Protein AF-A0AAD6U8D4-F1 (afdb_monomer)

Secondary structure (DSSP, 8-state):
--------------PPTT-----TTS---TTTSPP-----GGGGS-------------PPPPPPPPPBP-S-GGGTSPSPSEEPPPS--------PPPP-SS--EEPTT--SSPPPPPTT-EEEEEEEEEB--SSTTPPPEEEESS-SSPPPPPPTTTTPPEEEEHHHHHHHHHHHHHHHHHHT-EEEEEPPP---GGGTTTS--S-PPPPGGGSEEEEEEEEGGGHHHHHHHHHH--B--SSS--B-TTTT--PEEE-TTS-EEEE-

Foldseek 3Di:
DDDDDPDPDDDDDDDDPPDDPPPPPPDDDPVPDDPDPPPPCVVVPPPPDDDPDDDDPDDDPPDPDADFDPDWCVVLEDDDQWFAFDPDDPQPPDCQDFADPDDWAFDPPADPPGPDDDPQWKKKWKAFAADDALDPPAQGATEHADDPDDFAAADLVPSHHQYDYSQRVHVVVVVLVVVSNNARKIKHWAIQDPDPCVVPVPPDPDSDRDPRSRTTIMIIMHGPVCVRSVVSVLQPQFDDPDPNDTHRSCPSGWIFMATPVRHTGITD

Radius of gyration: 27.56 Å; Cα contacts (8 Å, |Δi|>4): 369; chains: 1; bounding box: 60×91×46 Å

Mean predicted aligned error: 11.5 Å

pLDDT: mean 84.4, std 14.91, range [42.78, 98.5]

Organism: NCBI:txid1033014

Solvent-accessible surface area (backbone atoms only — not comparable to full-atom values): 16811 Å² total; per-residue (Å²): 135,84,86,83,84,87,68,93,71,77,87,76,82,80,77,65,94,84,68,81,80,78,64,84,83,77,71,77,56,77,89,73,53,76,77,82,75,78,76,77,62,73,80,76,59,76,82,76,72,88,69,89,68,78,82,70,78,86,70,76,77,80,77,79,81,79,71,70,48,85,70,80,66,72,80,68,53,75,82,72,54,65,41,77,42,63,94,79,68,90,56,78,72,70,88,62,64,64,55,72,92,59,82,67,42,58,27,78,93,47,55,84,81,69,74,84,69,62,88,89,39,44,25,27,42,42,45,60,46,27,41,64,59,52,48,87,81,39,38,29,14,38,37,34,73,79,66,94,59,82,68,56,46,19,47,78,86,75,72,39,43,34,50,36,36,68,68,49,50,40,54,49,49,54,48,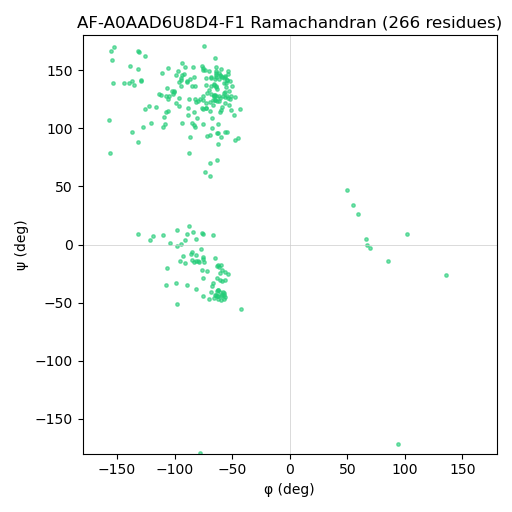50,56,58,45,22,80,63,64,47,28,18,41,36,59,45,70,47,68,91,66,70,65,83,76,67,73,82,79,58,98,55,97,65,66,57,64,70,60,71,23,25,30,36,39,44,32,35,52,45,94,42,51,42,30,53,50,28,55,57,40,70,43,61,43,66,94,74,86,81,52,75,38,38,50,45,36,68,48,25,34,40,35,24,42,78,83,70,44,59,43,31,34,66

Structure (mmCIF, N/CA/C/O backbone):
data_AF-A0AAD6U8D4-F1
#
_entry.id   AF-A0AAD6U8D4-F1
#
loop_
_atom_site.group_PDB
_atom_site.id
_atom_site.type_symbol
_atom_site.label_atom_id
_atom_site.label_alt_id
_atom_site.label_comp_id
_atom_site.label_asym_id
_atom_site.label_entity_id
_atom_site.label_seq_id
_atom_site.pdbx_PDB_ins_code
_atom_site.Cartn_x
_atom_site.Cartn_y
_atom_site.Cartn_z
_atom_site.occupancy
_atom_site.B_iso_or_equiv
_atom_site.auth_seq_id
_atom_site.auth_comp_id
_atom_site.auth_asym_id
_atom_site.auth_atom_id
_atom_site.pdbx_PDB_model_num
ATOM 1 N N . SER A 1 1 ? -23.642 64.609 -4.294 1.00 44.00 1 SER A N 1
ATOM 2 C CA . SER A 1 1 ? -22.244 65.081 -4.301 1.00 44.00 1 SER A CA 1
ATOM 3 C C . SER A 1 1 ? -21.494 64.402 -3.171 1.00 44.00 1 SER A C 1
ATOM 5 O O . SER A 1 1 ? -21.976 64.503 -2.050 1.00 44.00 1 SER A O 1
ATOM 7 N N . PRO A 1 2 ? -20.407 63.658 -3.431 1.00 42.78 2 PRO A N 1
ATOM 8 C CA . PRO A 1 2 ? -19.637 63.017 -2.369 1.00 42.78 2 PRO A CA 1
ATOM 9 C C . PRO A 1 2 ? -18.773 64.054 -1.621 1.00 42.78 2 PRO A C 1
ATOM 11 O O . PRO A 1 2 ? -18.386 65.061 -2.226 1.00 42.78 2 PRO A O 1
ATOM 14 N N . PRO A 1 3 ? -18.484 63.850 -0.322 1.00 50.38 3 PRO A N 1
ATOM 15 C CA . PRO A 1 3 ? -17.652 64.762 0.455 1.00 50.38 3 PRO A CA 1
ATOM 16 C C . PRO A 1 3 ? -16.189 64.681 -0.002 1.00 50.38 3 PRO A C 1
ATOM 18 O O . PRO A 1 3 ? -15.634 63.597 -0.168 1.00 50.38 3 PRO A O 1
ATOM 21 N N . ARG A 1 4 ? -15.565 65.844 -0.216 1.00 48.59 4 ARG A N 1
ATOM 22 C CA . ARG A 1 4 ? -14.131 65.968 -0.503 1.00 48.59 4 ARG A CA 1
ATOM 23 C C . ARG A 1 4 ? -13.357 65.892 0.813 1.00 48.59 4 ARG A C 1
ATOM 25 O O . ARG A 1 4 ? -13.413 66.832 1.599 1.00 48.59 4 ARG A O 1
ATOM 32 N N . SER A 1 5 ? -12.637 64.799 1.046 1.00 47.09 5 SER A N 1
ATOM 33 C CA . SER A 1 5 ? -11.636 64.712 2.111 1.00 47.09 5 SER A CA 1
ATOM 34 C C . SER A 1 5 ? -10.326 65.340 1.625 1.00 47.09 5 SER A C 1
ATOM 36 O O . SER A 1 5 ? -9.591 64.725 0.855 1.00 47.09 5 SER A O 1
ATOM 38 N N . ASN A 1 6 ? -10.059 66.579 2.045 1.00 48.34 6 ASN A N 1
ATOM 39 C CA . ASN A 1 6 ? -8.748 67.214 1.914 1.00 48.34 6 ASN A CA 1
ATOM 40 C C . ASN A 1 6 ? -7.911 66.833 3.138 1.00 48.34 6 ASN A C 1
ATOM 42 O O . ASN A 1 6 ? -7.970 67.499 4.169 1.00 48.34 6 ASN A O 1
ATOM 46 N N . THR A 1 7 ? -7.136 65.763 3.017 1.00 58.59 7 THR A N 1
ATOM 47 C CA . THR A 1 7 ? -6.058 65.474 3.961 1.00 58.59 7 THR A CA 1
ATOM 48 C C . THR A 1 7 ? -4.858 65.019 3.146 1.00 58.59 7 THR A C 1
ATOM 50 O O . THR A 1 7 ? -4.781 63.865 2.731 1.00 58.59 7 THR A O 1
ATOM 53 N N . GLU A 1 8 ? -3.945 65.951 2.865 1.00 56.22 8 GLU A N 1
ATOM 54 C CA . GLU A 1 8 ? -2.599 65.629 2.388 1.00 56.22 8 GLU A CA 1
ATOM 55 C C . GLU A 1 8 ? -1.896 64.826 3.488 1.00 56.22 8 GLU A C 1
ATOM 57 O O . GLU A 1 8 ? -1.384 65.379 4.460 1.00 56.22 8 GLU A O 1
ATOM 62 N N . ARG A 1 9 ? -1.929 63.496 3.377 1.00 56.28 9 ARG A N 1
ATOM 63 C CA . ARG A 1 9 ? -1.044 62.620 4.143 1.00 56.28 9 ARG A CA 1
ATOM 64 C C . ARG A 1 9 ? 0.240 62.454 3.344 1.00 56.28 9 ARG A C 1
ATOM 66 O O . ARG A 1 9 ? 0.192 62.065 2.178 1.00 56.28 9 ARG A O 1
ATOM 73 N N . ALA A 1 10 ? 1.368 62.765 3.976 1.00 67.00 10 ALA A N 1
ATOM 74 C CA . ALA A 1 10 ? 2.683 62.461 3.433 1.00 67.00 10 ALA A CA 1
ATOM 75 C C . ALA A 1 10 ? 2.779 60.957 3.093 1.00 67.00 10 ALA A C 1
ATOM 77 O O . ALA A 1 10 ? 2.152 60.142 3.779 1.00 67.00 10 ALA A O 1
ATOM 78 N N . PRO A 1 11 ? 3.519 60.578 2.038 1.00 59.75 11 PRO A N 1
ATOM 79 C CA . PRO A 1 11 ? 3.692 59.180 1.667 1.00 59.75 11 PRO A CA 1
ATOM 80 C C . PRO A 1 11 ? 4.357 58.420 2.820 1.00 59.75 11 PRO A C 1
ATOM 82 O O . PRO A 1 11 ? 5.502 58.690 3.174 1.00 59.75 11 PRO A O 1
ATOM 85 N N . LEU A 1 12 ? 3.615 57.490 3.423 1.00 64.50 12 LEU A N 1
ATOM 86 C CA . LEU A 1 12 ? 4.151 56.547 4.398 1.00 64.50 12 LEU A CA 1
ATOM 87 C C . LEU A 1 12 ? 5.008 55.530 3.639 1.00 64.50 12 LEU A C 1
ATOM 89 O O . LEU A 1 12 ? 4.496 54.810 2.779 1.00 64.50 12 LEU A O 1
ATOM 93 N N . ASN A 1 13 ? 6.306 55.486 3.940 1.00 62.44 13 ASN A N 1
ATOM 94 C CA . ASN A 1 13 ? 7.172 54.404 3.488 1.00 62.44 13 ASN A CA 1
ATOM 95 C C . ASN A 1 13 ? 6.730 53.122 4.202 1.00 62.44 13 ASN A C 1
ATOM 97 O O . ASN A 1 13 ? 6.893 52.991 5.411 1.00 62.44 13 ASN A O 1
ATOM 101 N N . LEU A 1 1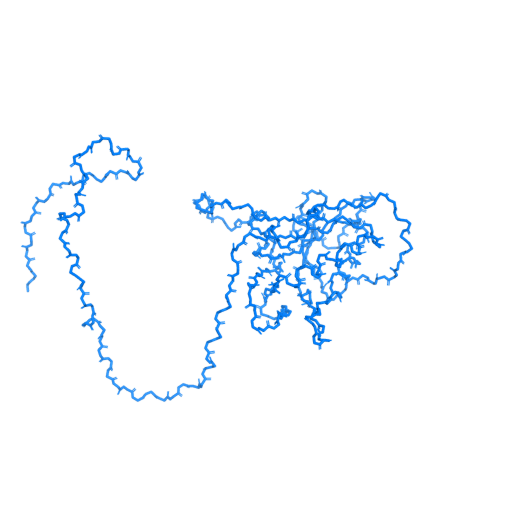4 ? 6.120 52.205 3.455 1.00 62.59 14 LEU A N 1
ATOM 102 C CA . LEU A 1 14 ? 5.796 50.867 3.938 1.00 62.59 14 LEU A CA 1
ATOM 103 C C . LEU A 1 14 ? 7.103 50.089 4.116 1.00 62.59 14 LEU A C 1
ATOM 105 O O . LEU A 1 14 ? 7.795 49.832 3.133 1.00 62.59 14 LEU A O 1
ATOM 109 N N . LEU A 1 15 ? 7.428 49.741 5.361 1.00 71.44 15 LEU A N 1
ATOM 110 C CA . LEU A 1 15 ? 8.545 48.853 5.690 1.00 71.44 15 LEU A CA 1
ATOM 111 C C . LEU A 1 15 ? 8.287 47.452 5.110 1.00 71.44 15 LEU A C 1
ATOM 113 O O . LEU A 1 15 ? 7.138 46.999 5.031 1.00 71.44 15 LEU A O 1
ATOM 117 N N . GLU A 1 16 ? 9.347 46.769 4.680 1.00 73.31 16 GLU A N 1
ATOM 118 C CA . GLU A 1 16 ? 9.244 45.406 4.158 1.00 73.31 16 GLU A CA 1
ATOM 119 C C . GLU A 1 16 ? 8.975 44.406 5.292 1.00 73.31 16 GLU A C 1
ATOM 121 O O . GLU A 1 16 ? 9.483 44.518 6.409 1.00 73.31 16 GLU A O 1
ATOM 126 N N . TRP A 1 17 ? 8.161 43.388 4.999 1.00 69.38 17 TRP A N 1
ATOM 127 C CA . TRP A 1 17 ? 7.899 42.300 5.938 1.00 69.38 17 TRP A CA 1
ATOM 128 C C . TRP A 1 17 ? 9.227 41.608 6.295 1.00 69.38 17 TRP A C 1
ATOM 130 O O . TRP A 1 17 ? 9.855 41.025 5.413 1.00 69.38 17 TRP A O 1
ATOM 140 N N . ASN A 1 18 ? 9.597 41.637 7.585 1.00 67.69 18 ASN A N 1
ATOM 141 C CA . ASN A 1 18 ? 10.796 41.063 8.237 1.00 67.69 18 ASN A CA 1
ATOM 142 C C . ASN A 1 18 ? 11.951 42.025 8.578 1.00 67.69 18 ASN A C 1
ATOM 144 O O . ASN A 1 18 ? 13.004 41.550 9.007 1.00 67.69 18 ASN A O 1
ATOM 148 N N . GLU A 1 19 ? 11.788 43.341 8.452 1.00 75.06 19 GLU A N 1
ATOM 149 C CA . GLU A 1 19 ? 12.771 44.274 9.021 1.00 75.06 19 GLU A CA 1
ATOM 150 C C . GLU A 1 19 ? 12.721 44.237 10.564 1.00 75.06 19 GLU A C 1
ATOM 152 O O . GLU A 1 19 ? 11.639 44.153 11.156 1.00 75.06 19 GLU A O 1
ATOM 157 N N . SER A 1 20 ? 13.882 44.218 11.236 1.00 65.88 20 SER A N 1
ATOM 158 C CA . SER A 1 20 ? 13.922 44.151 12.700 1.00 65.88 20 SER A CA 1
ATOM 159 C C . SER A 1 20 ? 13.416 45.464 13.292 1.00 65.88 20 SER A C 1
ATOM 161 O O . SER A 1 20 ? 13.945 46.539 13.020 1.00 65.88 20 SER A O 1
ATOM 163 N N . LEU A 1 21 ? 12.373 45.373 14.118 1.00 64.81 21 LEU A N 1
ATOM 164 C CA . LEU A 1 21 ? 11.808 46.496 14.869 1.00 64.81 21 LEU A CA 1
ATOM 165 C C . LEU A 1 21 ? 12.736 46.870 16.037 1.00 64.81 21 LEU A C 1
ATOM 167 O O . LEU A 1 21 ? 12.374 46.735 17.204 1.00 64.81 21 LEU A O 1
ATOM 171 N N . ASP A 1 22 ? 13.959 47.298 15.735 1.00 68.44 22 ASP A N 1
ATOM 172 C CA . ASP A 1 22 ? 14.911 47.756 16.752 1.00 68.44 22 ASP A CA 1
ATOM 173 C C . ASP A 1 22 ? 14.649 49.219 17.166 1.00 68.44 22 ASP A C 1
ATOM 175 O O . ASP A 1 22 ? 15.109 49.669 18.218 1.00 68.44 22 ASP A O 1
ATOM 179 N N . SER A 1 23 ? 13.840 49.958 16.399 1.00 61.09 23 SER A N 1
ATOM 180 C CA . SER A 1 23 ? 13.328 51.281 16.762 1.00 61.09 23 SER A CA 1
ATOM 181 C C . SER A 1 23 ? 11.959 51.164 17.435 1.00 61.09 23 SER A C 1
ATOM 183 O O . SER A 1 23 ? 10.930 50.947 16.801 1.00 61.09 23 SER A O 1
ATOM 185 N N . ARG A 1 24 ? 11.952 51.345 18.757 1.00 54.56 24 ARG A N 1
ATOM 186 C CA . ARG A 1 24 ? 10.797 51.234 19.667 1.00 54.56 24 ARG A CA 1
ATOM 187 C C . ARG A 1 24 ? 9.703 52.303 19.469 1.00 54.56 24 ARG A C 1
ATOM 189 O O . ARG A 1 24 ? 8.819 52.405 20.310 1.00 54.56 24 ARG A O 1
ATOM 196 N N . GLU A 1 25 ? 9.789 53.114 18.417 1.00 62.47 25 GLU A N 1
ATOM 197 C CA . GLU A 1 25 ? 8.946 54.303 18.219 1.00 62.47 25 GLU A CA 1
ATOM 198 C C . GLU A 1 25 ? 7.707 54.049 17.343 1.00 62.47 25 GLU A C 1
ATOM 200 O O . GLU A 1 25 ? 6.766 54.830 17.418 1.00 62.47 25 GLU A O 1
ATOM 205 N N . ASP A 1 26 ? 7.641 52.927 16.612 1.00 62.81 26 ASP A N 1
ATOM 206 C CA . ASP A 1 26 ? 6.516 52.617 15.702 1.00 62.81 26 ASP A CA 1
ATOM 207 C C . ASP A 1 26 ? 5.609 51.465 16.183 1.00 62.81 26 ASP A C 1
ATOM 209 O O . ASP A 1 26 ? 4.722 51.000 15.461 1.00 62.81 26 ASP A O 1
ATOM 213 N N . ALA A 1 27 ? 5.808 50.978 17.410 1.00 68.69 27 ALA A N 1
ATOM 214 C CA . ALA A 1 27 ? 4.912 49.997 18.013 1.00 68.69 27 ALA A CA 1
ATOM 215 C C . ALA A 1 27 ? 3.702 50.719 18.624 1.00 68.69 27 ALA A C 1
ATOM 217 O O . ALA A 1 27 ? 3.804 51.302 19.700 1.00 68.69 27 ALA A O 1
ATOM 218 N N . PHE A 1 28 ? 2.560 50.678 17.934 1.00 72.12 28 PHE A N 1
ATOM 219 C CA . PHE A 1 28 ? 1.292 51.152 18.489 1.00 72.12 28 PHE A CA 1
ATOM 220 C C . PHE A 1 28 ? 0.926 50.324 19.722 1.00 72.12 28 PHE A C 1
ATOM 222 O O . PHE A 1 28 ? 0.903 49.091 19.658 1.00 72.12 28 PHE A O 1
ATOM 229 N N . ASP A 1 29 ? 0.632 51.000 20.830 1.00 71.44 29 ASP A N 1
ATOM 230 C CA . ASP A 1 29 ? 0.078 50.344 22.006 1.00 71.44 29 ASP A CA 1
ATOM 231 C C . ASP A 1 29 ? -1.318 49.812 21.657 1.00 71.44 29 ASP A C 1
ATOM 233 O O . ASP A 1 29 ? -2.162 50.527 21.108 1.00 71.44 29 ASP A O 1
ATOM 237 N N . THR A 1 30 ? -1.563 48.534 21.939 1.00 75.25 30 THR A N 1
ATOM 238 C CA . THR A 1 30 ? -2.861 47.901 21.684 1.00 75.25 30 THR A CA 1
ATOM 239 C C . THR A 1 30 ? -3.992 48.562 22.461 1.00 75.25 30 THR A C 1
ATOM 241 O O . THR A 1 30 ? -5.134 48.505 22.008 1.00 75.25 30 THR A O 1
ATOM 244 N N . ASP A 1 31 ? -3.676 49.225 23.574 1.00 82.50 31 ASP A N 1
ATOM 245 C CA . ASP A 1 31 ? -4.650 49.941 24.398 1.00 82.50 31 ASP A CA 1
ATOM 246 C C . ASP A 1 31 ? -5.012 51.330 23.826 1.00 82.50 31 ASP A C 1
ATOM 248 O O . ASP A 1 31 ? -6.025 51.912 24.215 1.00 82.50 31 ASP A O 1
ATOM 252 N N . GLU A 1 32 ? -4.230 51.853 22.871 1.00 79.56 32 GLU A N 1
ATOM 253 C CA . GLU A 1 32 ? -4.510 53.115 22.163 1.00 79.56 32 GLU A CA 1
ATOM 254 C C . GLU A 1 32 ? -5.297 52.920 20.857 1.00 79.56 32 GLU A C 1
ATOM 256 O O . GLU A 1 32 ? -5.767 53.891 20.255 1.00 79.56 32 GLU A O 1
ATOM 261 N N . LEU A 1 33 ? -5.471 51.677 20.400 1.00 81.75 33 LEU A N 1
ATOM 262 C CA . LEU A 1 33 ? -6.258 51.390 19.206 1.00 81.75 33 LEU A CA 1
ATOM 263 C C . LEU A 1 33 ? -7.748 51.578 19.505 1.00 81.75 33 LEU A C 1
ATOM 265 O O . LEU A 1 33 ? -8.321 50.920 20.372 1.00 81.75 33 LEU A O 1
ATOM 269 N N . GLU A 1 34 ? -8.392 52.470 18.750 1.00 79.25 34 GLU A N 1
ATOM 270 C CA . GLU A 1 34 ? -9.833 52.699 18.845 1.00 79.25 34 GLU A CA 1
ATOM 271 C C . GLU A 1 34 ? -10.575 51.369 18.617 1.00 79.25 34 GLU A C 1
ATOM 273 O O . GLU A 1 34 ? -10.387 50.710 17.589 1.00 79.25 34 GLU A O 1
ATOM 278 N N . GLU A 1 35 ? -11.388 50.953 19.596 1.00 76.81 35 GLU A N 1
ATOM 279 C CA . GLU A 1 35 ? -12.097 49.673 19.560 1.00 76.81 35 GLU A CA 1
ATOM 280 C C . GLU A 1 35 ? -12.867 49.541 18.243 1.00 76.81 35 GLU A C 1
ATOM 282 O O . GLU A 1 35 ? -13.658 50.412 17.859 1.00 76.81 35 GLU A O 1
ATOM 287 N N . PHE A 1 36 ? -12.598 48.449 17.525 1.00 76.81 36 PHE A N 1
ATOM 288 C CA . PHE A 1 36 ? -13.105 48.249 16.178 1.00 76.81 36 PHE A CA 1
ATOM 289 C C . PHE A 1 36 ? -14.636 48.213 16.210 1.00 76.81 36 PHE A C 1
ATOM 291 O O . PHE A 1 36 ? -15.253 47.216 16.596 1.00 76.81 36 PHE A O 1
ATOM 298 N N . LYS A 1 37 ? -15.278 49.307 15.790 1.00 67.94 37 LYS A N 1
ATOM 299 C CA . LYS A 1 37 ? -16.733 49.354 15.645 1.00 67.94 37 LYS A CA 1
ATOM 300 C C . LYS A 1 37 ? -17.119 48.425 14.505 1.00 67.94 37 LYS A C 1
ATOM 302 O O . LYS A 1 37 ? -16.988 48.774 13.331 1.00 67.94 37 LYS A O 1
ATOM 307 N N . SER A 1 38 ? -17.571 47.227 14.873 1.00 61.84 38 SER A N 1
ATOM 308 C CA . SER A 1 38 ? -18.118 46.245 13.944 1.00 61.84 38 SER A CA 1
ATOM 309 C C . SER A 1 38 ? -19.140 46.937 13.048 1.00 61.84 38 SER A C 1
ATOM 311 O O . SER A 1 38 ? -20.172 47.428 13.508 1.00 61.84 38 SER A O 1
ATOM 313 N N . THR A 1 39 ? -18.802 47.067 11.767 1.00 70.56 39 THR A N 1
ATOM 314 C CA . THR A 1 39 ? -19.721 47.634 10.789 1.00 70.56 39 THR A CA 1
ATOM 315 C C . THR A 1 39 ? -20.746 46.546 10.509 1.00 70.56 39 THR A C 1
ATOM 317 O O . THR A 1 39 ? -20.435 45.551 9.860 1.00 70.56 39 THR A O 1
ATOM 320 N N . ASP A 1 40 ? -21.945 46.684 11.068 1.00 70.19 40 ASP A N 1
ATOM 321 C CA . ASP A 1 40 ? -23.046 45.758 10.818 1.00 70.19 40 ASP A CA 1
ATOM 322 C C . ASP A 1 40 ? -23.430 45.821 9.334 1.00 70.19 40 ASP A C 1
ATOM 324 O O . ASP A 1 40 ? -24.181 46.691 8.914 1.00 70.19 40 ASP A O 1
ATOM 328 N N . PHE A 1 41 ? -22.902 44.913 8.514 1.00 77.06 41 PHE A N 1
ATOM 329 C CA . PHE A 1 41 ? -23.202 44.846 7.082 1.00 77.06 41 PHE A CA 1
ATOM 330 C C . PHE A 1 41 ? -24.585 44.244 6.777 1.00 77.06 41 PHE A C 1
ATOM 332 O O . PHE A 1 41 ? -24.893 43.985 5.611 1.00 77.06 41 PHE A O 1
ATOM 339 N N . GLY A 1 42 ? -25.451 44.039 7.779 1.00 71.12 42 GLY A N 1
ATOM 340 C CA . GLY A 1 42 ? -26.799 43.493 7.601 1.00 71.12 42 GLY A CA 1
ATOM 341 C C . GLY A 1 42 ? -27.671 44.284 6.617 1.00 71.12 42 GLY A C 1
ATOM 342 O O . GLY A 1 42 ? -28.567 43.715 5.995 1.00 71.12 42 GLY A O 1
ATOM 343 N N . PHE A 1 43 ? -27.377 45.569 6.397 1.00 69.81 43 PHE A N 1
ATOM 344 C CA . PHE A 1 43 ? -28.078 46.409 5.420 1.00 69.81 43 PHE A CA 1
ATOM 345 C C . PHE A 1 43 ? -27.648 46.190 3.959 1.00 69.81 43 PHE A C 1
ATOM 347 O O . PHE A 1 43 ? -28.366 46.615 3.054 1.00 69.81 43 PHE A O 1
ATOM 354 N N . LEU A 1 44 ? -26.512 45.531 3.701 1.00 71.19 44 LEU A N 1
ATOM 355 C CA . LEU A 1 44 ? -26.051 45.231 2.338 1.00 71.19 44 LEU A CA 1
ATOM 356 C C . LEU A 1 44 ? -26.640 43.941 1.771 1.00 71.19 44 LEU A C 1
ATOM 358 O O . LEU A 1 44 ? -26.468 43.684 0.584 1.00 71.19 44 LEU A O 1
ATOM 362 N N . ILE A 1 45 ? -27.345 43.145 2.579 1.00 71.88 45 ILE A N 1
ATOM 363 C CA . ILE A 1 45 ? -28.089 41.985 2.094 1.00 71.88 45 ILE A CA 1
ATOM 364 C C . ILE A 1 45 ? -29.457 42.499 1.628 1.00 71.88 45 ILE A C 1
ATOM 366 O O . ILE A 1 45 ? -30.308 42.813 2.467 1.00 71.88 45 ILE A O 1
ATOM 370 N N . PRO A 1 46 ? -29.718 42.612 0.310 1.00 59.44 46 PRO A N 1
ATOM 371 C CA . PRO A 1 46 ? -31.023 43.032 -0.166 1.00 59.44 46 PRO A CA 1
ATOM 372 C C . PRO A 1 46 ? -32.030 41.991 0.315 1.00 59.44 46 PRO A C 1
ATOM 374 O O . PRO A 1 46 ? -31.883 40.802 0.027 1.00 59.44 46 PRO A O 1
ATOM 377 N N . ARG A 1 47 ? -33.054 42.423 1.061 1.00 56.22 47 ARG A N 1
ATOM 378 C CA . ARG A 1 47 ? -34.206 41.580 1.397 1.00 56.22 47 ARG A CA 1
ATOM 379 C C . ARG A 1 47 ? -34.873 41.153 0.093 1.00 56.22 47 ARG A C 1
ATOM 381 O O . ARG A 1 47 ? -35.717 41.866 -0.448 1.00 56.22 47 ARG A O 1
ATOM 388 N N . ALA A 1 48 ? -34.461 39.998 -0.419 1.00 60.69 48 ALA A N 1
ATOM 389 C CA . ALA A 1 48 ? -35.046 39.384 -1.591 1.00 60.69 48 ALA A CA 1
ATOM 390 C C . ALA A 1 48 ? -36.527 39.138 -1.301 1.00 60.69 48 ALA A C 1
ATOM 392 O O . ALA A 1 48 ? -36.914 38.417 -0.379 1.00 60.69 48 ALA A O 1
ATOM 393 N N . THR A 1 49 ? -37.361 39.822 -2.072 1.00 57.38 49 THR A N 1
ATOM 394 C CA . THR A 1 49 ? -38.809 39.697 -2.058 1.00 57.38 49 THR A CA 1
ATOM 395 C C . THR A 1 49 ? -39.155 38.241 -2.358 1.00 57.38 49 THR A C 1
ATOM 397 O O . THR A 1 49 ? -38.668 37.689 -3.343 1.00 57.38 49 THR A O 1
ATOM 400 N N . LYS A 1 50 ? -39.979 37.624 -1.501 1.00 56.00 50 LYS A N 1
ATOM 401 C CA . LYS A 1 50 ? -40.548 36.275 -1.650 1.00 56.00 50 LYS A CA 1
ATOM 402 C C . LYS A 1 50 ? -41.137 36.086 -3.060 1.00 56.00 50 LYS A C 1
ATOM 404 O O . LYS A 1 50 ? -42.314 36.351 -3.288 1.00 56.00 50 LYS A O 1
ATOM 409 N N . ARG A 1 51 ? -40.332 35.618 -4.015 1.00 52.50 51 ARG A N 1
ATOM 410 C CA . ARG A 1 51 ? -40.829 34.927 -5.206 1.00 52.50 51 ARG A CA 1
ATOM 411 C C . ARG A 1 51 ? -41.085 33.489 -4.789 1.00 52.50 51 ARG A C 1
ATOM 413 O O . ARG A 1 51 ? -40.186 32.825 -4.288 1.00 52.50 51 ARG A O 1
ATOM 420 N N . SER A 1 52 ? -42.327 33.056 -4.971 1.00 61.72 52 SER A N 1
ATOM 421 C CA . SER A 1 52 ? -42.731 31.654 -4.929 1.00 61.72 52 SER A CA 1
ATOM 422 C C . SER A 1 52 ? -41.888 30.889 -5.954 1.00 6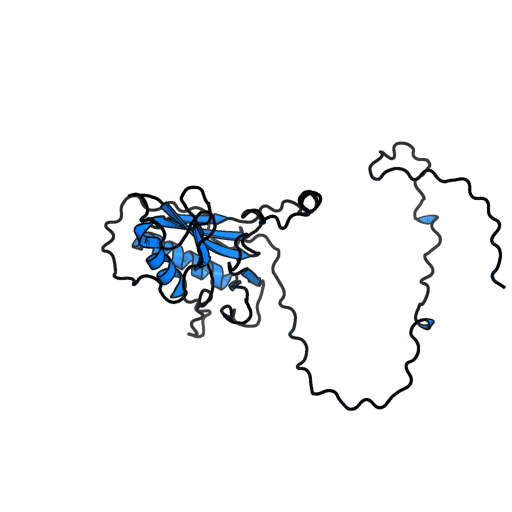1.72 52 SER A C 1
ATOM 424 O O . SER A 1 52 ? -42.141 30.961 -7.154 1.00 61.72 52 SER A O 1
ATOM 426 N N . LEU A 1 53 ? -40.812 30.262 -5.474 1.00 61.09 53 LEU A N 1
ATOM 427 C CA . LEU A 1 53 ? -40.042 29.272 -6.211 1.00 61.09 53 LEU A CA 1
ATOM 428 C C . LEU A 1 53 ? -40.772 27.939 -6.061 1.00 61.09 53 LEU A C 1
ATOM 430 O O . LEU A 1 53 ? -41.033 27.499 -4.944 1.00 61.09 53 LEU A O 1
ATOM 434 N N . SER A 1 54 ? -41.088 27.316 -7.190 1.00 67.69 54 SER A N 1
ATOM 435 C CA . SER A 1 54 ? -41.334 25.879 -7.286 1.00 67.69 54 SER A CA 1
ATOM 436 C C . SER A 1 54 ? -40.217 25.124 -6.563 1.00 67.69 54 SER A C 1
ATOM 438 O O . SER A 1 54 ? -39.047 25.389 -6.852 1.00 67.69 54 SER A O 1
ATOM 440 N N . GLU A 1 55 ? -40.579 24.234 -5.636 1.00 61.91 55 GLU A N 1
ATOM 441 C CA . GLU A 1 55 ? -39.636 23.382 -4.906 1.00 61.91 55 GLU A CA 1
ATOM 442 C C . GLU A 1 55 ? -38.705 22.675 -5.904 1.00 61.91 55 GLU A C 1
ATOM 444 O O . GLU A 1 55 ? -39.186 21.921 -6.758 1.00 61.91 55 GLU A O 1
ATOM 449 N N . PRO A 1 56 ? -37.389 22.958 -5.878 1.00 68.12 56 PRO A N 1
ATOM 450 C CA . PRO A 1 56 ? -36.439 22.157 -6.627 1.00 68.12 56 PRO A CA 1
ATOM 451 C C . PRO A 1 56 ? -36.495 20.712 -6.103 1.00 68.12 56 PRO A C 1
ATOM 453 O O . PRO A 1 56 ? -36.769 20.512 -4.919 1.00 68.12 56 PRO A O 1
ATOM 456 N N . PRO A 1 57 ? -36.271 19.710 -6.970 1.00 72.69 57 PRO A N 1
ATOM 457 C CA . PRO A 1 57 ? -36.289 18.306 -6.572 1.00 72.69 57 PRO A CA 1
ATOM 458 C C . PRO A 1 57 ? -35.352 18.099 -5.381 1.00 72.69 57 PRO A C 1
ATOM 460 O O . PRO A 1 57 ? -34.231 18.598 -5.428 1.00 72.69 57 PRO A O 1
ATOM 463 N N . ASP A 1 58 ? -35.836 17.397 -4.349 1.00 78.19 58 ASP A N 1
ATOM 464 C CA . ASP A 1 58 ? -35.140 17.110 -3.090 1.00 78.19 58 ASP A CA 1
ATOM 465 C C . ASP A 1 58 ? -33.692 16.658 -3.338 1.00 78.19 58 ASP A C 1
ATOM 467 O O . ASP A 1 58 ? -33.408 15.473 -3.540 1.00 78.19 58 ASP A O 1
ATOM 471 N N . GLU A 1 59 ? -32.755 17.607 -3.345 1.00 83.50 59 GLU A N 1
ATOM 472 C CA . GLU A 1 59 ? -31.340 17.277 -3.352 1.00 83.50 59 GLU A CA 1
ATOM 473 C C . GLU A 1 59 ? -31.036 16.591 -2.017 1.00 83.50 59 GLU A C 1
ATOM 475 O O . GLU A 1 59 ? -31.396 17.115 -0.954 1.00 83.50 59 GLU A O 1
ATOM 480 N N . PRO A 1 60 ? -30.408 15.401 -2.038 1.00 80.38 60 PRO A N 1
ATOM 481 C CA . PRO A 1 60 ? -30.103 14.692 -0.812 1.00 80.38 60 PRO A CA 1
ATOM 482 C C . PRO A 1 60 ? -29.245 15.592 0.085 1.00 80.38 60 PRO A C 1
ATOM 484 O O . PRO A 1 60 ? -28.341 16.274 -0.409 1.00 80.38 60 PRO A O 1
ATOM 487 N N . PRO A 1 61 ? -29.510 15.609 1.402 1.00 80.19 61 PRO A N 1
ATOM 488 C CA . PRO A 1 61 ? -28.792 16.475 2.321 1.00 80.19 61 PRO A CA 1
ATOM 489 C C . PRO A 1 61 ? -27.279 16.240 2.197 1.00 80.19 61 PRO A C 1
ATOM 491 O O . PRO A 1 61 ? -26.846 15.091 2.049 1.00 80.19 61 PRO A O 1
ATOM 494 N N . PRO A 1 62 ? -26.459 17.304 2.271 1.00 79.62 62 PRO A N 1
ATOM 495 C CA . PRO A 1 62 ? -25.019 17.193 2.098 1.00 79.62 62 PRO A CA 1
ATOM 496 C C . PRO A 1 62 ? -24.446 16.186 3.098 1.00 79.62 62 PRO A C 1
ATOM 498 O O . PRO A 1 62 ? -24.676 16.284 4.308 1.00 79.62 62 PRO A O 1
ATOM 501 N N . SER A 1 63 ? -23.688 15.208 2.597 1.00 78.75 63 SER A N 1
ATOM 502 C CA . SER A 1 63 ? -23.063 14.184 3.433 1.00 78.75 63 SER A CA 1
ATOM 503 C C . SER A 1 63 ? -22.165 14.842 4.482 1.00 78.75 63 SER A C 1
ATOM 505 O O . SER A 1 63 ? -21.331 15.691 4.150 1.00 78.75 63 SER A O 1
ATOM 507 N N . LYS A 1 64 ? -22.313 14.448 5.751 1.00 81.06 64 LYS A N 1
ATOM 508 C CA . LYS A 1 64 ? -21.484 14.962 6.850 1.00 81.06 64 LYS A CA 1
ATOM 509 C C . LYS A 1 64 ? -20.004 14.752 6.522 1.00 81.06 64 LYS A C 1
ATOM 511 O O . LYS A 1 64 ? -19.582 13.638 6.214 1.00 81.06 64 LYS A O 1
ATOM 516 N N . ARG A 1 65 ? -19.209 15.823 6.605 1.00 80.44 65 ARG A N 1
ATOM 517 C CA . ARG A 1 65 ? -17.755 15.747 6.404 1.00 80.44 65 ARG A CA 1
ATOM 518 C C . ARG A 1 65 ? -17.147 14.809 7.451 1.00 80.44 65 ARG A C 1
ATOM 520 O O . ARG A 1 65 ? -17.363 15.000 8.648 1.00 80.44 65 ARG A O 1
ATOM 527 N N . ARG A 1 66 ? -16.397 13.802 6.997 1.00 84.44 66 ARG A N 1
ATOM 528 C CA . ARG A 1 66 ? -15.679 12.854 7.862 1.00 84.44 66 ARG A CA 1
ATOM 529 C C . ARG A 1 66 ? -14.604 13.614 8.657 1.00 84.44 66 ARG A C 1
ATOM 531 O O . ARG A 1 66 ? -13.907 14.456 8.094 1.00 84.44 66 ARG A O 1
ATOM 538 N N . LYS A 1 67 ? -14.474 13.345 9.961 1.00 86.69 67 LYS A N 1
ATOM 539 C CA . LYS A 1 67 ? -13.402 13.921 10.791 1.00 86.69 67 LYS A CA 1
ATOM 540 C C . LYS A 1 67 ? -12.091 13.199 10.477 1.00 86.69 67 LYS A C 1
ATOM 542 O O . LYS A 1 67 ? -11.989 11.995 10.703 1.00 86.69 67 LYS A O 1
ATOM 547 N N . LEU A 1 68 ? -11.120 13.933 9.941 1.00 89.81 68 LEU A N 1
ATOM 548 C CA . LEU A 1 68 ? -9.802 13.405 9.593 1.00 89.81 68 LEU A CA 1
ATOM 549 C C . LEU A 1 68 ? -8.848 13.515 10.781 1.00 89.81 68 LEU A C 1
ATOM 551 O O . LEU A 1 68 ? -8.844 14.529 11.480 1.00 89.81 68 LEU A O 1
ATOM 555 N N . ASP A 1 69 ? -8.036 12.481 10.988 1.00 90.00 69 ASP A N 1
ATOM 556 C CA . ASP A 1 69 ? -6.957 12.508 11.969 1.00 90.00 69 ASP A CA 1
ATOM 557 C C . ASP A 1 69 ? -5.670 13.055 11.341 1.00 90.00 69 ASP A C 1
ATOM 559 O O . ASP A 1 69 ? -5.093 12.467 10.416 1.00 90.00 69 ASP A O 1
ATOM 563 N N . MET A 1 70 ? -5.204 14.181 11.872 1.00 90.00 70 MET A N 1
ATOM 564 C CA . MET A 1 70 ? -3.956 14.825 11.460 1.00 90.00 70 MET A CA 1
ATOM 565 C C . MET A 1 70 ? -2.787 14.485 12.396 1.00 90.00 70 MET A C 1
ATOM 567 O O . MET A 1 70 ? -1.660 14.901 12.135 1.00 90.00 70 MET A O 1
ATOM 571 N N . ALA A 1 71 ? -3.010 13.704 13.459 1.00 91.69 71 ALA A N 1
ATOM 572 C CA . ALA A 1 71 ? -1.957 13.310 14.387 1.00 91.69 71 ALA A CA 1
ATOM 573 C C . ALA A 1 71 ? -0.895 12.421 13.715 1.00 91.69 71 ALA A C 1
ATOM 575 O O . ALA A 1 71 ? -1.111 11.818 12.660 1.00 91.69 71 ALA A O 1
ATOM 576 N N . SER A 1 72 ? 0.288 12.332 14.323 1.00 93.56 72 SER A N 1
ATOM 577 C CA . SER A 1 72 ? 1.339 11.434 13.838 1.00 93.56 72 SER A CA 1
ATOM 578 C C . SER A 1 72 ? 0.902 9.971 13.951 1.00 93.56 72 SER A C 1
ATOM 580 O O . SER A 1 72 ? 0.546 9.499 15.031 1.00 93.56 72 SER A O 1
ATOM 582 N N . LEU A 1 73 ? 1.005 9.220 12.851 1.00 94.75 73 LEU A N 1
ATOM 583 C CA . LEU A 1 73 ? 0.688 7.788 12.826 1.00 94.75 73 LEU A CA 1
ATOM 584 C C . LEU A 1 73 ? 1.804 6.919 13.442 1.00 94.75 73 LEU A C 1
ATOM 586 O O . LEU A 1 73 ? 1.644 5.704 13.576 1.00 94.75 73 LEU A O 1
ATOM 590 N N . GLY A 1 74 ? 2.930 7.522 13.848 1.00 94.31 74 GLY A N 1
ATOM 591 C CA . GLY A 1 74 ? 4.106 6.815 14.366 1.00 94.31 74 GLY A CA 1
ATOM 592 C C . GLY A 1 74 ? 3.835 5.957 15.606 1.00 94.31 74 GLY A C 1
ATOM 593 O O . GLY A 1 74 ? 4.449 4.907 15.770 1.00 94.31 74 GLY A O 1
ATOM 594 N N . GLY A 1 75 ? 2.887 6.360 16.456 1.00 95.25 75 GLY A N 1
ATOM 595 C CA . GLY A 1 75 ? 2.516 5.611 17.664 1.00 95.25 75 GLY A CA 1
ATOM 596 C C . GLY A 1 75 ? 1.482 4.502 17.445 1.00 95.25 75 GLY A C 1
ATOM 597 O O . GLY A 1 75 ? 1.175 3.759 18.374 1.00 95.25 75 GLY A O 1
ATOM 598 N N . ILE A 1 76 ? 0.904 4.386 16.245 1.00 96.12 76 ILE A N 1
ATOM 599 C CA . ILE A 1 76 ? -0.216 3.464 15.998 1.00 96.12 76 ILE A CA 1
ATOM 600 C C . ILE A 1 76 ? 0.277 2.038 15.762 1.00 96.12 76 ILE A C 1
ATOM 602 O O . ILE A 1 76 ? -0.367 1.085 16.217 1.00 96.12 76 ILE A O 1
ATOM 606 N N . LEU A 1 77 ? 1.401 1.903 15.054 1.00 96.56 77 LEU A N 1
ATOM 607 C CA . LEU A 1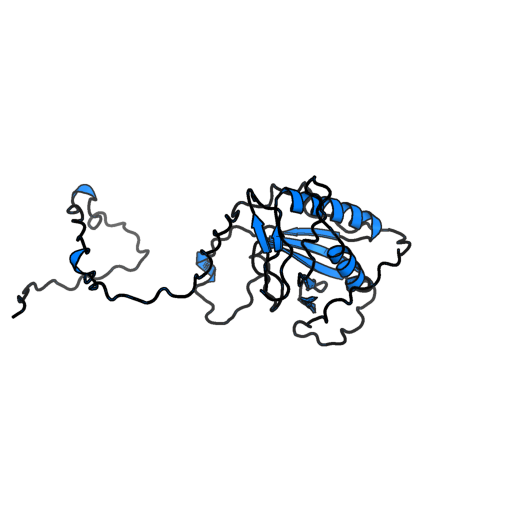 77 ? 2.010 0.626 14.700 1.00 96.56 77 LEU A CA 1
ATOM 608 C C . LEU A 1 77 ? 3.121 0.235 15.683 1.00 96.56 77 LEU A C 1
ATOM 610 O O . LEU A 1 77 ? 3.927 1.090 16.063 1.00 96.56 77 LEU A O 1
ATOM 614 N N . PRO A 1 78 ? 3.212 -1.055 16.059 1.00 96.12 78 PRO A N 1
ATOM 615 C CA . PRO A 1 78 ? 4.274 -1.535 16.930 1.00 96.12 78 PRO A CA 1
ATOM 616 C C . PRO A 1 78 ? 5.644 -1.408 16.252 1.00 96.12 78 PRO A C 1
ATOM 618 O O . PRO A 1 78 ? 5.787 -1.647 15.051 1.00 96.12 78 PRO A O 1
ATOM 621 N N . GLN A 1 79 ? 6.658 -1.061 17.045 1.00 95.94 79 GLN A N 1
ATOM 622 C CA . GLN A 1 79 ? 8.057 -1.073 16.616 1.00 95.94 79 GLN A CA 1
ATOM 623 C C . GLN A 1 79 ? 8.583 -2.521 16.507 1.00 95.94 79 GLN A C 1
ATOM 625 O O . GLN A 1 79 ? 8.145 -3.379 17.278 1.00 95.94 79 GLN A O 1
ATOM 630 N N . PRO A 1 80 ? 9.543 -2.805 15.603 1.00 96.88 80 PRO A N 1
ATOM 631 C CA . PRO A 1 80 ? 10.211 -1.858 14.707 1.00 96.88 80 PRO A CA 1
ATOM 632 C C . PRO A 1 80 ? 9.415 -1.570 13.421 1.00 96.88 80 PRO A C 1
ATOM 634 O O . PRO A 1 80 ? 8.802 -2.457 12.831 1.00 96.88 80 PRO A O 1
ATOM 637 N N . HIS A 1 81 ? 9.476 -0.323 12.943 1.00 96.81 81 HIS A N 1
ATOM 638 C CA . HIS A 1 81 ? 8.802 0.124 11.710 1.00 96.81 81 HIS A CA 1
ATOM 639 C C . HIS A 1 81 ? 9.473 -0.331 10.410 1.00 96.81 81 HIS A C 1
ATOM 641 O O . HIS A 1 81 ? 8.871 -0.226 9.344 1.00 96.81 81 HIS A O 1
ATOM 647 N N . ALA A 1 82 ? 10.696 -0.853 10.477 1.00 98.00 82 ALA A N 1
ATOM 648 C CA . ALA A 1 82 ? 11.403 -1.438 9.345 1.00 98.00 82 ALA A CA 1
ATOM 649 C C . ALA A 1 82 ? 11.773 -2.890 9.661 1.00 98.00 82 ALA A C 1
ATOM 651 O O . ALA A 1 82 ? 12.516 -3.172 10.600 1.00 98.00 82 ALA A O 1
ATOM 652 N N . LEU A 1 83 ? 11.257 -3.812 8.853 1.00 97.31 83 LEU A N 1
ATOM 653 C CA . LEU A 1 83 ? 11.468 -5.246 8.983 1.00 97.31 83 LEU A CA 1
ATOM 654 C C . LEU A 1 83 ? 12.123 -5.761 7.699 1.00 97.31 83 LEU A C 1
ATOM 656 O O . LEU A 1 83 ? 11.446 -5.889 6.674 1.00 97.31 83 LEU A O 1
ATOM 660 N N . PRO A 1 84 ? 13.431 -6.069 7.705 1.00 97.00 84 PRO A N 1
ATOM 661 C CA . PRO A 1 84 ? 14.089 -6.581 6.516 1.00 97.00 84 PRO A CA 1
ATOM 662 C C . PRO A 1 84 ? 13.500 -7.934 6.121 1.00 97.00 84 PRO A C 1
ATOM 664 O O . PRO A 1 84 ? 13.017 -8.705 6.957 1.00 97.00 84 PRO A O 1
ATOM 667 N N . SER A 1 85 ? 13.572 -8.228 4.828 1.00 94.69 85 SER A N 1
ATOM 668 C CA . SER A 1 85 ? 13.247 -9.548 4.294 1.00 94.69 85 SER A CA 1
ATOM 669 C C . SER A 1 85 ? 14.088 -10.627 4.986 1.00 94.69 85 SER A C 1
ATOM 671 O O . SER A 1 85 ? 15.297 -10.432 5.122 1.00 94.69 85 SER A O 1
ATOM 673 N N . PRO A 1 86 ? 13.500 -11.764 5.387 1.00 93.12 86 PRO A N 1
ATOM 674 C CA . PRO A 1 86 ? 14.266 -12.886 5.918 1.00 93.12 86 PRO A CA 1
ATOM 675 C C . PRO A 1 86 ? 15.255 -13.407 4.859 1.00 93.12 86 PRO A C 1
ATOM 677 O O . PRO A 1 86 ? 14.947 -13.408 3.667 1.00 93.12 86 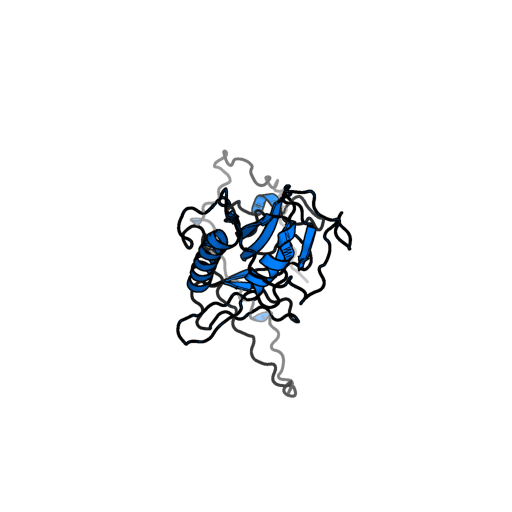PRO A O 1
ATOM 680 N N . ALA A 1 87 ? 16.453 -13.808 5.298 1.00 86.69 87 ALA A N 1
ATOM 681 C CA . ALA A 1 87 ? 17.587 -14.130 4.421 1.00 86.69 87 ALA A CA 1
ATOM 682 C C . ALA A 1 87 ? 17.428 -15.448 3.646 1.00 86.69 87 ALA A C 1
ATOM 684 O O . ALA A 1 87 ? 18.067 -15.641 2.617 1.00 86.69 87 ALA A O 1
ATOM 685 N N . SER A 1 88 ? 16.598 -16.366 4.136 1.00 68.75 88 SER A N 1
ATOM 686 C CA . SER A 1 88 ? 16.402 -17.664 3.503 1.00 68.75 88 SER A CA 1
ATOM 687 C C . SER A 1 88 ? 15.059 -18.231 3.914 1.00 68.75 88 SER A C 1
ATOM 689 O O . SER A 1 88 ? 14.864 -18.651 5.053 1.00 68.75 88 SER A O 1
ATOM 691 N N . ILE A 1 89 ? 14.122 -18.229 2.975 1.00 65.81 89 ILE A N 1
ATOM 692 C CA . ILE A 1 89 ? 12.942 -19.072 3.058 1.00 65.81 89 ILE A CA 1
ATOM 693 C C . ILE A 1 89 ? 12.929 -19.852 1.760 1.00 65.81 89 ILE A C 1
ATOM 695 O O . ILE A 1 89 ? 12.814 -19.274 0.678 1.00 65.81 89 ILE A O 1
ATOM 699 N N . SER A 1 90 ? 13.064 -21.173 1.874 1.00 65.56 90 SER A N 1
ATOM 700 C CA . SER A 1 90 ? 12.660 -22.088 0.813 1.00 65.56 90 SER A CA 1
ATOM 701 C C . SER A 1 90 ? 11.158 -21.907 0.649 1.00 65.56 90 SER A C 1
ATOM 703 O O . SER A 1 90 ? 10.348 -22.528 1.342 1.00 65.56 90 SER A O 1
ATOM 705 N N . THR A 1 91 ? 10.773 -20.937 -0.177 1.00 60.91 91 THR A N 1
ATOM 706 C CA . THR A 1 91 ? 9.374 -20.644 -0.430 1.00 60.91 91 THR A CA 1
ATOM 707 C C . THR A 1 91 ? 8.860 -21.794 -1.276 1.00 60.91 91 THR A C 1
ATOM 709 O O . THR A 1 91 ? 8.957 -21.790 -2.502 1.00 60.91 91 THR A O 1
ATOM 712 N N . LYS A 1 92 ? 8.296 -22.813 -0.614 1.00 68.81 92 LYS A N 1
ATOM 713 C CA . LYS A 1 92 ? 7.306 -23.678 -1.256 1.00 68.81 92 LYS A CA 1
ATOM 714 C C . LYS A 1 92 ? 6.244 -22.726 -1.765 1.00 68.81 92 LYS A C 1
ATOM 716 O O . LYS A 1 92 ? 5.452 -22.204 -0.984 1.00 68.81 92 LYS A O 1
ATOM 721 N N . THR A 1 93 ? 6.346 -22.382 -3.043 1.00 61.50 93 THR A N 1
ATOM 722 C CA . THR A 1 93 ? 5.602 -21.277 -3.619 1.00 61.50 93 THR A CA 1
ATOM 723 C C . THR A 1 93 ? 4.154 -21.720 -3.629 1.00 61.50 93 THR A C 1
ATOM 725 O O . THR A 1 93 ? 3.727 -22.446 -4.523 1.00 61.50 93 THR A O 1
ATOM 728 N N . GLN A 1 94 ? 3.396 -21.353 -2.595 1.00 68.06 94 GLN A N 1
ATOM 729 C CA . GLN A 1 94 ? 1.958 -21.524 -2.650 1.00 68.06 94 GLN A CA 1
ATOM 730 C C . GLN A 1 94 ? 1.489 -20.781 -3.897 1.00 68.06 94 GLN A C 1
ATOM 732 O O . GLN A 1 94 ? 1.925 -19.657 -4.169 1.00 68.06 94 GLN A O 1
ATOM 737 N N . SER A 1 95 ? 0.674 -21.465 -4.695 1.00 82.88 95 SER A N 1
ATOM 738 C CA . SER A 1 95 ? 0.163 -20.993 -5.977 1.00 82.88 95 SER A CA 1
ATOM 739 C C . SER A 1 95 ? -0.826 -19.844 -5.753 1.00 82.88 95 SER A C 1
ATOM 741 O O . SER A 1 95 ? -2.032 -19.984 -5.942 1.00 82.88 95 SER A O 1
ATOM 743 N N . VAL A 1 96 ? -0.326 -18.685 -5.329 1.00 89.06 96 VAL A N 1
ATOM 744 C CA . VAL A 1 96 ? -1.088 -17.443 -5.350 1.00 89.06 96 VAL A CA 1
ATOM 745 C C . VAL A 1 96 ? -1.102 -16.976 -6.805 1.00 89.06 96 VAL A C 1
ATOM 747 O O . VAL A 1 96 ? -0.030 -16.705 -7.362 1.00 89.06 96 VAL A O 1
ATOM 750 N N . PRO A 1 97 ? -2.276 -16.890 -7.455 1.00 94.88 97 PRO A N 1
ATOM 751 C CA . PRO A 1 97 ? -2.348 -16.416 -8.825 1.00 94.88 97 PRO A CA 1
ATOM 752 C C . PRO A 1 97 ? -1.894 -14.957 -8.898 1.00 94.88 97 PRO A C 1
ATOM 754 O O . PRO A 1 97 ? -2.052 -14.185 -7.946 1.00 94.88 97 PRO A O 1
ATOM 757 N N . ALA A 1 98 ? -1.317 -14.579 -10.036 1.00 95.69 98 ALA A N 1
ATOM 758 C CA . ALA A 1 98 ? -0.958 -13.194 -10.296 1.00 95.69 98 ALA A CA 1
ATOM 759 C C . ALA A 1 98 ? -2.218 -12.315 -10.348 1.00 95.69 98 ALA A C 1
ATOM 761 O O . ALA A 1 98 ? -3.266 -12.732 -10.840 1.00 95.69 98 ALA A O 1
ATOM 762 N N . TYR A 1 99 ? -2.116 -11.085 -9.848 1.00 96.12 99 TYR A N 1
ATOM 763 C CA . TYR A 1 99 ? -3.193 -10.110 -9.927 1.00 96.12 99 TYR A CA 1
ATOM 764 C C . TYR A 1 99 ? -3.471 -9.724 -11.386 1.00 96.12 99 TYR A C 1
ATOM 766 O O . TYR A 1 99 ? -2.575 -9.272 -12.094 1.00 96.12 99 TYR A O 1
ATOM 774 N N . SER A 1 100 ? -4.723 -9.887 -11.815 1.00 95.31 100 SER A N 1
ATOM 775 C CA . SER A 1 100 ? -5.178 -9.641 -13.193 1.00 95.31 100 SER A CA 1
ATOM 776 C C . SER A 1 100 ? -6.460 -8.800 -13.274 1.00 95.31 100 SER A C 1
ATOM 778 O O . SER A 1 100 ? -7.049 -8.666 -14.342 1.00 95.31 100 SER A O 1
ATOM 780 N N . ARG A 1 101 ? -6.920 -8.228 -12.151 1.00 94.06 101 ARG A N 1
ATOM 781 C CA . ARG A 1 101 ? -8.238 -7.567 -12.066 1.00 94.06 101 ARG A CA 1
ATOM 782 C C . ARG A 1 101 ? -8.292 -6.195 -12.732 1.00 94.06 101 ARG A C 1
ATOM 784 O O . ARG A 1 101 ? -9.359 -5.775 -13.166 1.00 94.06 101 ARG A O 1
ATOM 791 N N . LYS A 1 102 ? -7.167 -5.481 -12.772 1.00 91.38 102 LYS A N 1
ATOM 792 C CA . LYS A 1 102 ? -7.029 -4.183 -13.439 1.00 91.38 102 LYS A CA 1
ATOM 793 C C . LYS A 1 102 ? -5.819 -4.226 -14.359 1.00 91.38 102 LYS A C 1
ATOM 795 O O . LYS A 1 102 ? -4.793 -4.800 -14.000 1.00 91.38 102 LYS A O 1
ATOM 800 N N . LYS A 1 103 ? -5.945 -3.606 -15.535 1.00 94.88 103 LYS A N 1
ATOM 801 C CA . LYS A 1 103 ? -4.816 -3.416 -16.448 1.00 94.88 103 LYS A CA 1
ATOM 802 C C . LYS A 1 103 ? -3.820 -2.446 -15.788 1.00 94.88 103 LYS A C 1
ATOM 804 O O . LYS A 1 103 ? -4.245 -1.345 -15.425 1.00 94.88 103 LYS A O 1
ATOM 809 N N . PRO A 1 104 ? -2.542 -2.829 -15.623 1.00 96.62 104 PRO A N 1
ATOM 810 C CA . PRO A 1 104 ? -1.529 -1.926 -15.094 1.00 96.62 104 PRO A CA 1
ATOM 811 C C . PRO A 1 104 ? -1.382 -0.683 -15.975 1.00 96.62 104 PRO A C 1
ATOM 813 O O . PRO A 1 104 ? -1.493 -0.778 -17.199 1.00 96.62 104 PRO A O 1
ATOM 816 N N . ILE A 1 105 ? -1.109 0.465 -15.362 1.00 96.81 105 ILE A N 1
ATOM 817 C CA . ILE A 1 105 ? -0.769 1.711 -16.056 1.00 96.81 105 ILE A CA 1
ATOM 818 C C . ILE A 1 105 ? 0.733 1.932 -15.868 1.00 96.81 105 ILE A C 1
ATOM 820 O O . ILE A 1 105 ? 1.157 2.074 -14.722 1.00 96.81 105 ILE A O 1
ATOM 824 N N . PRO A 1 106 ? 1.556 1.898 -16.928 1.00 97.50 106 PRO A N 1
ATOM 825 C CA . PRO A 1 106 ? 2.989 2.112 -16.786 1.00 97.50 106 PRO A CA 1
ATOM 826 C C . PRO A 1 106 ? 3.275 3.567 -16.396 1.00 97.50 106 PRO A C 1
ATOM 828 O O . PRO A 1 106 ? 2.589 4.483 -16.842 1.00 97.50 106 PRO A O 1
ATOM 831 N N . ILE A 1 107 ? 4.295 3.770 -15.569 1.00 96.31 107 ILE A N 1
ATOM 832 C CA . ILE A 1 107 ? 4.797 5.090 -15.184 1.00 96.31 107 ILE A CA 1
ATOM 833 C C . ILE A 1 107 ? 6.048 5.370 -16.019 1.00 96.31 107 ILE A C 1
ATOM 835 O O . ILE A 1 107 ? 6.931 4.517 -16.119 1.00 96.31 107 ILE A O 1
ATOM 839 N N . ALA A 1 108 ? 6.136 6.560 -16.619 1.00 93.81 108 ALA A N 1
ATOM 840 C CA . ALA A 1 108 ? 7.298 6.952 -17.413 1.00 93.81 108 ALA A CA 1
ATOM 841 C C . ALA A 1 108 ? 8.606 6.833 -16.593 1.00 93.81 108 ALA A C 1
ATOM 843 O O . ALA A 1 108 ? 8.625 7.195 -15.415 1.00 93.81 108 ALA A O 1
ATOM 844 N N . PRO A 1 109 ? 9.713 6.343 -17.185 1.00 94.44 109 PRO A N 1
ATOM 845 C CA . PRO A 1 109 ? 9.916 6.063 -18.610 1.00 94.44 109 PRO A CA 1
ATOM 846 C C . PRO A 1 109 ? 9.507 4.643 -19.047 1.00 94.44 109 PRO A C 1
ATOM 848 O O . PRO A 1 109 ? 9.836 4.223 -20.154 1.00 94.44 109 PRO A O 1
ATOM 851 N N . HIS A 1 110 ? 8.847 3.864 -18.189 1.00 94.50 110 HIS A N 1
ATOM 852 C CA . HIS A 1 110 ? 8.488 2.485 -18.503 1.00 94.50 110 HIS A CA 1
ATOM 853 C C . HIS A 1 110 ? 7.291 2.408 -19.465 1.00 94.50 110 HIS A C 1
ATOM 855 O O . HIS A 1 110 ? 6.434 3.288 -19.496 1.00 94.50 110 HIS A O 1
ATOM 861 N N . ALA A 1 111 ? 7.221 1.318 -20.232 1.00 95.12 111 ALA A N 1
ATOM 862 C CA . ALA A 1 111 ? 6.123 0.995 -21.142 1.00 95.12 111 ALA A CA 1
ATOM 863 C C . ALA A 1 111 ? 5.660 -0.459 -20.937 1.00 95.12 111 ALA A C 1
ATOM 865 O O . ALA A 1 111 ? 6.336 -1.249 -20.274 1.00 95.12 111 ALA A O 1
ATOM 866 N N . LEU A 1 112 ? 4.496 -0.812 -21.492 1.00 92.94 112 LEU A N 1
ATOM 867 C CA . LEU A 1 112 ? 3.993 -2.190 -21.503 1.00 92.94 112 LEU A CA 1
ATOM 868 C C . LEU A 1 112 ? 4.375 -2.905 -22.817 1.00 92.94 112 LEU A C 1
ATOM 870 O O . LEU A 1 112 ? 4.262 -2.286 -23.873 1.00 92.94 112 LEU A O 1
ATOM 874 N N . PRO A 1 113 ? 4.729 -4.206 -22.786 1.00 92.19 113 PRO A N 1
ATOM 875 C CA . PRO A 1 113 ? 4.938 -5.021 -21.590 1.00 92.19 113 PRO A CA 1
ATOM 876 C C . PRO A 1 113 ? 6.188 -4.570 -20.822 1.00 92.19 113 PRO A C 1
ATOM 878 O O . PRO A 1 113 ? 7.195 -4.200 -21.418 1.00 92.19 113 PRO A O 1
ATOM 881 N N . ILE A 1 114 ? 6.129 -4.614 -19.488 1.00 90.69 114 ILE A N 1
ATOM 882 C CA . ILE A 1 114 ? 7.304 -4.310 -18.663 1.00 90.69 114 ILE A CA 1
ATOM 883 C C . ILE A 1 114 ? 8.348 -5.389 -18.916 1.00 90.69 114 ILE A C 1
ATOM 885 O O . ILE A 1 114 ? 8.044 -6.579 -18.802 1.00 90.69 114 ILE A O 1
ATOM 889 N N . LEU A 1 115 ? 9.568 -4.957 -19.239 1.00 90.62 115 LEU A N 1
ATOM 890 C CA . LEU A 1 115 ? 10.691 -5.857 -19.459 1.00 90.62 115 LEU A CA 1
ATOM 891 C C . LEU A 1 115 ? 10.851 -6.815 -18.267 1.00 90.62 115 LEU A C 1
ATOM 893 O O . LEU A 1 115 ? 10.677 -6.390 -17.113 1.00 90.62 115 LEU A O 1
ATOM 897 N N . PRO A 1 116 ? 11.183 -8.095 -18.524 1.00 90.69 116 PRO A N 1
ATOM 898 C CA . PRO A 1 116 ? 11.483 -9.037 -17.464 1.00 90.69 116 PRO A CA 1
ATOM 899 C C . PRO A 1 116 ? 12.521 -8.428 -16.514 1.00 90.69 116 PRO A C 1
ATOM 901 O O . PRO A 1 116 ? 13.542 -7.913 -16.977 1.00 90.69 116 PRO A O 1
ATOM 904 N N . PRO A 1 117 ? 12.253 -8.418 -15.200 1.00 91.44 117 PRO A N 1
ATOM 905 C CA . PRO A 1 117 ? 13.216 -7.903 -14.247 1.00 91.44 117 PRO A CA 1
ATOM 906 C C . PRO A 1 117 ? 14.519 -8.713 -14.306 1.00 91.44 117 PRO A C 1
ATOM 908 O O . PRO A 1 117 ? 14.454 -9.934 -14.483 1.00 91.44 117 PRO A O 1
ATOM 911 N N . PRO A 1 118 ? 15.690 -8.083 -14.100 1.00 92.69 118 PRO A N 1
ATOM 912 C CA . PRO A 1 118 ? 16.922 -8.819 -13.857 1.00 92.69 118 PRO A CA 1
ATOM 913 C C . PRO A 1 118 ? 16.749 -9.804 -12.689 1.00 92.69 118 PRO A C 1
ATOM 915 O O . PRO A 1 118 ? 15.985 -9.504 -11.755 1.00 92.69 118 PRO A O 1
ATOM 918 N N . PRO A 1 119 ? 17.462 -10.945 -12.700 1.00 88.81 119 PRO A N 1
ATOM 919 C CA . PRO A 1 119 ? 17.507 -11.845 -11.555 1.00 88.81 119 PRO A CA 1
ATOM 920 C C . PRO A 1 119 ? 17.843 -11.071 -10.278 1.00 88.81 119 PRO A C 1
ATOM 922 O O . PRO A 1 119 ? 18.719 -10.207 -10.296 1.00 88.81 119 PRO A O 1
ATOM 925 N N . TYR A 1 120 ? 17.140 -11.373 -9.185 1.00 87.19 120 TYR A N 1
ATOM 926 C CA . TYR A 1 120 ? 17.345 -10.767 -7.861 1.00 87.19 120 TYR A CA 1
ATOM 927 C C . TYR A 1 120 ? 17.018 -9.272 -7.745 1.00 87.19 120 TYR A C 1
ATOM 929 O O . TYR A 1 120 ? 17.226 -8.687 -6.678 1.00 87.19 120 TYR A O 1
ATOM 937 N N . SER A 1 121 ? 16.494 -8.635 -8.797 1.00 95.19 121 SER A N 1
ATOM 938 C CA . SER A 1 121 ? 16.044 -7.248 -8.676 1.00 95.19 121 SER A CA 1
ATOM 939 C C . SER A 1 121 ? 14.884 -7.155 -7.686 1.00 95.19 121 SER A C 1
ATOM 941 O O . SER A 1 121 ? 13.959 -7.974 -7.671 1.00 95.19 121 SER A O 1
ATOM 943 N N . ARG A 1 122 ? 14.933 -6.139 -6.825 1.00 96.06 122 ARG A N 1
ATOM 944 C CA . ARG A 1 122 ? 13.892 -5.915 -5.822 1.00 96.06 122 ARG A CA 1
ATOM 945 C C . ARG A 1 122 ? 12.923 -4.856 -6.307 1.00 96.06 122 ARG A C 1
ATOM 947 O O . ARG A 1 122 ? 13.291 -3.895 -6.977 1.00 96.06 122 ARG A O 1
ATOM 954 N N . ARG A 1 123 ? 11.662 -5.032 -5.941 1.00 97.50 123 ARG A N 1
ATOM 955 C CA . ARG A 1 123 ? 10.605 -4.048 -6.159 1.00 97.50 123 ARG A CA 1
ATOM 956 C C . ARG A 1 123 ? 9.844 -3.837 -4.865 1.00 97.50 123 ARG A C 1
ATOM 958 O O . ARG A 1 123 ? 9.985 -4.620 -3.924 1.00 97.50 123 ARG A O 1
ATOM 965 N N . SER A 1 124 ? 9.047 -2.780 -4.811 1.00 98.31 124 SER A N 1
ATOM 966 C CA . SER A 1 124 ? 8.171 -2.553 -3.664 1.00 98.31 124 SER A CA 1
ATOM 967 C C . SER A 1 124 ? 6.803 -2.045 -4.075 1.00 98.31 124 SER A C 1
ATOM 969 O O . SER A 1 124 ? 6.696 -1.203 -4.960 1.00 98.31 124 SER A O 1
ATOM 971 N N . TRP A 1 125 ? 5.759 -2.548 -3.423 1.00 98.50 125 TRP A N 1
ATOM 972 C CA . TRP A 1 125 ? 4.442 -1.919 -3.474 1.00 98.50 125 TRP A CA 1
ATOM 973 C C . TRP A 1 125 ? 4.357 -0.813 -2.430 1.00 98.50 125 TRP A C 1
ATOM 975 O O . TRP A 1 125 ? 4.764 -1.025 -1.288 1.00 98.50 125 TRP A O 1
ATOM 985 N N . VAL A 1 126 ? 3.797 0.331 -2.818 1.00 98.31 126 VAL A N 1
ATOM 986 C CA . VAL A 1 126 ? 3.456 1.437 -1.920 1.00 98.31 126 VAL A CA 1
ATOM 987 C C . VAL A 1 126 ? 1.975 1.357 -1.583 1.00 98.31 126 VAL A C 1
ATOM 989 O O . VAL A 1 126 ? 1.127 1.393 -2.478 1.00 98.31 126 VAL A O 1
ATOM 992 N N . ILE A 1 127 ? 1.674 1.256 -0.292 1.00 98.38 127 ILE A N 1
ATOM 993 C CA . ILE A 1 127 ? 0.317 1.290 0.250 1.00 98.38 127 ILE A CA 1
ATOM 994 C C . ILE A 1 127 ? 0.155 2.624 0.986 1.00 98.38 127 ILE A C 1
ATOM 996 O O . ILE A 1 127 ? 0.794 2.807 2.026 1.00 98.38 127 ILE A O 1
ATOM 1000 N N . PRO A 1 128 ? -0.650 3.560 0.460 1.00 97.69 128 PRO A N 1
ATOM 1001 C CA . PRO A 1 128 ? -0.861 4.842 1.110 1.00 97.69 128 PRO A CA 1
ATOM 1002 C C . PRO A 1 128 ? -1.735 4.660 2.351 1.00 97.69 128 PRO A C 1
ATOM 1004 O O . PRO A 1 128 ? -2.722 3.920 2.332 1.00 97.69 128 PRO A O 1
ATOM 1007 N N . LEU A 1 129 ? -1.349 5.335 3.428 1.00 97.31 129 LEU A N 1
ATOM 1008 C CA . LEU A 1 129 ? -2.079 5.397 4.693 1.00 97.31 129 LEU A CA 1
ATOM 1009 C C . LEU A 1 129 ? -2.736 6.759 4.895 1.00 97.31 129 LEU A C 1
ATOM 1011 O O . LEU A 1 129 ? -3.841 6.835 5.427 1.00 97.31 129 LEU A O 1
ATOM 1015 N N . ARG A 1 130 ? -2.073 7.824 4.437 1.00 95.94 130 ARG A N 1
ATOM 1016 C CA . ARG A 1 130 ? -2.604 9.185 4.439 1.00 95.94 130 ARG A CA 1
ATOM 1017 C C . ARG A 1 130 ? -1.962 10.018 3.331 1.00 95.94 130 ARG A C 1
ATOM 1019 O O . ARG A 1 130 ? -0.751 9.943 3.126 1.00 95.94 130 ARG A O 1
ATOM 1026 N N . GLY A 1 131 ? -2.769 10.835 2.661 1.00 94.38 131 GLY A N 1
ATOM 1027 C CA . GLY A 1 131 ? -2.340 11.770 1.624 1.00 94.38 131 GLY A CA 1
ATOM 1028 C C . GLY A 1 131 ? -2.447 11.216 0.203 1.00 94.38 131 GLY A C 1
ATOM 1029 O O . GLY A 1 131 ? -3.017 10.150 -0.047 1.00 94.38 131 GLY A O 1
ATOM 1030 N N . VAL A 1 132 ? -1.893 11.978 -0.739 1.00 94.19 132 VAL A N 1
ATOM 1031 C CA . VAL A 1 132 ? -1.918 11.683 -2.176 1.00 94.19 132 VAL A CA 1
ATOM 1032 C C . VAL A 1 132 ? -0.524 11.253 -2.618 1.00 94.19 132 VAL A C 1
ATOM 1034 O O . VAL A 1 132 ? 0.464 11.937 -2.352 1.00 94.19 132 VAL A O 1
ATOM 1037 N N . LEU A 1 133 ? -0.438 10.106 -3.292 1.00 94.88 133 LEU A N 1
ATOM 1038 C CA . LEU A 1 133 ? 0.812 9.646 -3.889 1.00 94.88 133 LEU A CA 1
ATOM 1039 C C . LEU A 1 133 ? 1.126 10.451 -5.159 1.00 94.88 133 LEU A C 1
ATOM 1041 O O . LEU A 1 133 ? 0.213 10.876 -5.861 1.00 94.88 133 LEU A O 1
ATOM 1045 N N . PRO A 1 134 ? 2.403 10.604 -5.527 1.00 94.62 134 PRO A N 1
ATOM 1046 C CA . PRO A 1 134 ? 2.781 11.514 -6.607 1.00 94.62 134 PRO A CA 1
ATOM 1047 C C . PRO A 1 134 ? 2.626 10.978 -8.023 1.00 94.62 134 PRO A C 1
ATOM 1049 O O . PRO A 1 134 ? 3.029 11.634 -8.982 1.00 94.62 134 PRO A O 1
ATOM 1052 N N . TRP A 1 135 ? 2.068 9.780 -8.156 1.00 94.81 135 TRP A N 1
ATOM 1053 C CA . TRP A 1 135 ? 1.815 9.158 -9.442 1.00 94.81 135 TRP A CA 1
ATOM 1054 C C . TRP A 1 135 ? 0.349 9.293 -9.796 1.00 94.81 135 TRP A C 1
ATOM 1056 O O . TRP A 1 135 ? -0.531 8.967 -8.997 1.00 94.81 135 TRP A O 1
ATOM 1066 N N . GLU A 1 136 ? 0.101 9.733 -11.024 1.00 92.50 136 GLU A N 1
ATOM 1067 C CA . GLU A 1 136 ? -1.245 9.834 -11.563 1.00 92.50 136 GLU A CA 1
ATOM 1068 C C . GLU A 1 136 ? -1.975 8.486 -11.452 1.00 92.50 136 GLU A C 1
ATOM 1070 O O . GLU A 1 136 ? -1.393 7.412 -11.631 1.00 92.50 136 GLU A O 1
ATOM 1075 N N . HIS A 1 137 ? -3.267 8.547 -11.133 1.00 93.81 137 HIS A N 1
ATOM 1076 C CA . HIS A 1 137 ? -4.148 7.396 -10.919 1.00 93.81 137 HIS A CA 1
ATOM 1077 C C . HIS A 1 137 ? -3.841 6.519 -9.697 1.00 93.81 137 HIS A C 1
ATOM 1079 O O . HIS A 1 137 ? -4.561 5.537 -9.490 1.00 93.81 137 HIS A O 1
ATOM 1085 N N . ALA A 1 138 ? -2.816 6.814 -8.895 1.00 95.25 138 ALA A N 1
ATOM 1086 C CA . ALA A 1 138 ? -2.650 6.156 -7.607 1.00 95.25 138 ALA A CA 1
ATOM 1087 C C . ALA A 1 138 ? -3.805 6.551 -6.672 1.00 95.25 138 ALA A C 1
ATOM 1089 O O . ALA A 1 138 ? -4.210 7.710 -6.629 1.00 95.25 138 ALA A O 1
ATOM 1090 N N . THR A 1 139 ? -4.359 5.585 -5.939 1.00 95.56 139 THR A N 1
ATOM 1091 C CA . THR A 1 139 ? -5.430 5.867 -4.972 1.00 95.56 139 THR A CA 1
ATOM 1092 C C . THR A 1 139 ? -4.848 6.614 -3.771 1.00 95.56 139 THR A C 1
ATOM 1094 O O . THR A 1 139 ? -3.839 6.169 -3.230 1.00 95.56 139 THR A O 1
ATOM 1097 N N . SER A 1 140 ? -5.454 7.729 -3.356 1.00 95.81 140 SER A N 1
ATOM 1098 C CA . SER A 1 140 ? -5.095 8.426 -2.114 1.00 95.81 140 SER A CA 1
ATOM 1099 C C . SER A 1 140 ? -5.617 7.675 -0.888 1.00 95.81 140 SER A C 1
ATOM 1101 O O . SER A 1 140 ? -6.366 6.701 -0.999 1.00 95.81 140 SER A O 1
ATOM 1103 N N . ALA A 1 141 ? -5.199 8.093 0.300 1.00 96.25 141 ALA A N 1
ATOM 1104 C CA . ALA A 1 141 ? -5.685 7.514 1.542 1.00 96.25 141 ALA A CA 1
ATOM 1105 C C . ALA A 1 141 ? -5.952 8.583 2.597 1.00 96.25 141 ALA A C 1
ATOM 1107 O O . ALA A 1 141 ? -5.317 9.639 2.616 1.00 96.25 141 ALA A O 1
ATOM 1108 N N . VAL A 1 142 ? -6.858 8.266 3.513 1.00 95.56 142 VAL A N 1
ATOM 1109 C CA . VAL A 1 142 ? -7.199 9.089 4.671 1.00 95.56 142 VAL A CA 1
ATOM 1110 C C . VAL A 1 142 ? -7.211 8.249 5.933 1.00 95.56 142 VAL A C 1
ATOM 1112 O O . VAL A 1 142 ? -7.515 7.056 5.900 1.00 95.56 142 VAL A O 1
ATOM 1115 N N . PHE A 1 143 ? -6.911 8.890 7.059 1.00 95.94 143 PHE A N 1
ATOM 1116 C CA . PHE A 1 143 ? -6.929 8.258 8.370 1.00 95.94 143 PHE A CA 1
ATOM 1117 C C . PHE A 1 143 ? -8.069 8.824 9.222 1.00 95.94 143 PHE A C 1
ATOM 1119 O O . PHE A 1 143 ? -8.218 10.042 9.345 1.00 95.94 143 PHE A O 1
ATOM 1126 N N . LEU A 1 144 ? -8.887 7.938 9.788 1.00 94.94 144 LEU A N 1
ATOM 1127 C CA . LEU A 1 144 ? -10.073 8.262 10.578 1.00 94.94 144 LEU A CA 1
ATOM 1128 C C . LEU A 1 144 ? -9.785 8.018 12.068 1.00 94.94 144 LEU A C 1
ATOM 1130 O O . LEU A 1 144 ? -9.399 6.909 12.443 1.00 94.94 144 LEU A O 1
ATOM 1134 N N . LEU A 1 145 ? -9.991 9.044 12.904 1.00 87.31 145 LEU A N 1
ATOM 1135 C CA . LEU A 1 145 ? -9.678 9.009 14.343 1.00 87.31 145 LEU A CA 1
ATOM 1136 C C . LEU A 1 145 ? -10.620 8.078 15.121 1.00 87.31 145 LEU A C 1
ATOM 1138 O O . LEU A 1 145 ? -10.174 7.272 15.930 1.00 87.31 145 LEU A O 1
ATOM 1142 N N . ASP A 1 146 ? -11.919 8.208 14.867 1.00 79.44 146 ASP A N 1
ATOM 1143 C CA . ASP A 1 146 ? -12.971 7.482 15.580 1.00 79.44 146 ASP A CA 1
ATOM 1144 C C . ASP A 1 146 ? -14.211 7.393 14.683 1.00 79.44 14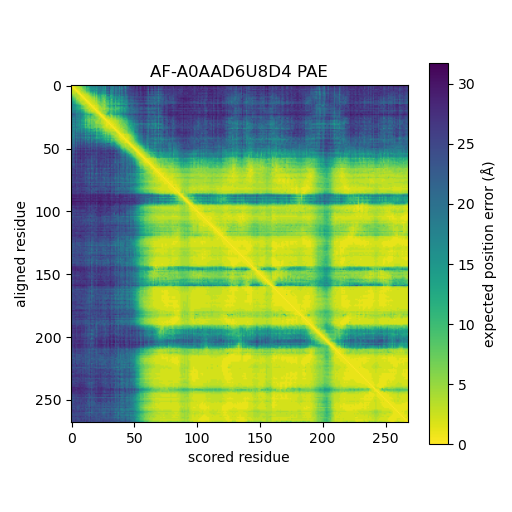6 ASP A C 1
ATOM 1146 O O . ASP A 1 146 ? -15.107 8.245 14.742 1.00 79.44 146 ASP A O 1
ATOM 1150 N N . PRO A 1 147 ? -14.207 6.474 13.707 1.00 80.19 147 PRO A N 1
ATOM 1151 C CA . PRO A 1 147 ? -15.302 6.396 12.768 1.00 80.19 147 PRO A CA 1
ATOM 1152 C C . PRO A 1 147 ? -16.491 5.696 13.430 1.00 80.19 147 PRO A C 1
ATOM 1154 O O . PRO A 1 147 ? -16.378 4.575 13.917 1.00 80.19 147 PRO A O 1
ATOM 1157 N N . THR A 1 148 ? -17.648 6.361 13.413 1.00 84.00 148 THR A N 1
ATOM 1158 C CA . THR A 1 148 ? -18.930 5.758 13.812 1.00 84.00 148 THR A CA 1
ATOM 1159 C C . THR A 1 148 ? -19.325 4.604 12.900 1.00 84.00 148 THR A C 1
ATOM 1161 O O . THR A 1 148 ? -20.000 3.677 13.336 1.00 84.00 148 THR A O 1
ATOM 1164 N N . ASP A 1 149 ? -18.884 4.668 11.645 1.00 82.56 149 ASP A N 1
ATOM 1165 C CA . ASP A 1 149 ? -19.202 3.705 10.602 1.00 82.56 149 ASP A CA 1
ATOM 1166 C C . ASP A 1 149 ? -17.960 2.889 10.221 1.00 82.56 149 ASP A C 1
ATOM 1168 O O . ASP A 1 149 ? -16.836 3.403 10.254 1.00 82.56 149 ASP A O 1
ATOM 1172 N N . PRO A 1 150 ? -18.119 1.614 9.833 1.00 86.88 150 PRO A N 1
ATOM 1173 C CA . PRO A 1 150 ? -17.003 0.819 9.347 1.00 86.88 150 PRO A CA 1
ATOM 1174 C C . PRO A 1 150 ? -16.361 1.481 8.115 1.00 86.88 150 PRO A C 1
ATOM 1176 O O . PRO A 1 150 ? -17.065 2.050 7.280 1.00 86.88 150 PRO A O 1
ATOM 1179 N N . PRO A 1 151 ? -15.028 1.398 7.958 1.00 89.25 151 PRO A N 1
ATOM 1180 C CA . PRO A 1 151 ? -14.363 1.962 6.793 1.00 89.25 151 PRO A CA 1
ATOM 1181 C C . PRO A 1 151 ? -14.837 1.259 5.515 1.00 89.25 151 PRO A C 1
ATOM 1183 O O . PRO A 1 151 ? -14.900 0.031 5.449 1.00 89.25 151 PRO A O 1
ATOM 1186 N N . GLU A 1 152 ? -15.152 2.036 4.487 1.00 88.44 152 GLU A N 1
ATOM 1187 C CA . GLU A 1 152 ? -15.612 1.517 3.200 1.00 88.44 152 GLU A CA 1
ATOM 1188 C C . GLU A 1 152 ? -14.432 1.339 2.230 1.00 88.44 152 GLU A C 1
ATOM 1190 O O . GLU A 1 152 ? -13.463 2.103 2.276 1.00 88.44 152 GLU A O 1
ATOM 1195 N N . PRO A 1 153 ? -14.464 0.313 1.360 1.00 89.56 153 PRO A N 1
ATOM 1196 C CA . PRO A 1 153 ? -13.476 0.176 0.299 1.00 89.56 153 PRO A CA 1
ATOM 1197 C C . PRO A 1 153 ? -13.681 1.267 -0.763 1.00 89.56 153 PRO A C 1
ATOM 1199 O O . PRO A 1 153 ? -14.827 1.619 -1.029 1.00 89.56 153 PRO A O 1
ATOM 1202 N N . PRO A 1 154 ? -12.616 1.725 -1.440 1.00 87.44 154 PRO A N 1
ATOM 1203 C CA . PRO A 1 154 ? -12.737 2.777 -2.439 1.00 87.44 154 PRO A CA 1
ATOM 1204 C C . PRO A 1 154 ? -13.606 2.328 -3.625 1.00 87.44 154 PRO A C 1
ATOM 1206 O O . PRO A 1 154 ? -13.299 1.320 -4.283 1.00 87.44 154 PRO A O 1
ATOM 1209 N N . ASP A 1 155 ? -14.673 3.071 -3.933 1.00 81.75 155 ASP A N 1
ATOM 1210 C CA . ASP A 1 155 ? -15.468 2.855 -5.139 1.00 81.75 155 ASP A CA 1
ATOM 1211 C C . ASP A 1 155 ? -14.612 3.157 -6.390 1.00 81.75 155 ASP A C 1
ATOM 1213 O O . ASP A 1 155 ? -14.036 4.241 -6.555 1.00 81.75 155 ASP A O 1
ATOM 1217 N N . PRO A 1 156 ? -14.493 2.188 -7.320 1.00 72.62 156 PRO A N 1
ATOM 1218 C CA . PRO A 1 156 ? -13.751 2.375 -8.560 1.00 72.62 156 PRO A CA 1
ATOM 1219 C C . PRO A 1 156 ? -14.261 3.514 -9.456 1.00 72.62 156 PRO A C 1
ATOM 1221 O O . PRO A 1 156 ? -13.517 3.896 -10.361 1.00 72.62 156 PRO A O 1
ATOM 1224 N N . LYS A 1 157 ? -15.493 4.006 -9.277 1.00 77.38 157 LYS A N 1
ATOM 1225 C CA . LYS A 1 157 ? -16.103 5.063 -10.098 1.00 77.38 157 LYS A CA 1
ATOM 1226 C C . LYS A 1 157 ? -15.834 6.469 -9.575 1.00 77.38 157 LYS A C 1
ATOM 1228 O O . LYS A 1 157 ? -15.699 7.387 -10.374 1.00 77.38 157 LYS A O 1
ATOM 1233 N N . THR A 1 158 ? -15.770 6.635 -8.261 1.00 79.12 158 THR A N 1
ATOM 1234 C CA . THR A 1 158 ? -15.709 7.947 -7.599 1.00 79.12 158 THR A CA 1
ATOM 1235 C C . THR A 1 158 ? -14.281 8.398 -7.306 1.00 79.12 158 THR A C 1
ATOM 1237 O O . THR A 1 158 ? -14.091 9.486 -6.776 1.00 79.12 158 THR A O 1
ATOM 1240 N N . HIS A 1 159 ? -13.273 7.593 -7.679 1.00 71.12 159 HIS A N 1
ATOM 1241 C CA . HIS A 1 159 ? -11.874 7.816 -7.293 1.00 71.12 159 HIS A CA 1
ATOM 1242 C C . HIS A 1 159 ? -11.700 7.922 -5.772 1.00 71.12 159 HIS A C 1
ATOM 1244 O O . HIS A 1 159 ? -10.853 8.669 -5.289 1.00 71.12 159 HIS A O 1
ATOM 1250 N N . GLU A 1 160 ? -12.502 7.165 -5.026 1.00 81.94 160 GLU A N 1
ATOM 1251 C CA . GLU A 1 160 ? -12.485 7.197 -3.571 1.00 81.94 160 GLU A CA 1
ATOM 1252 C C . GLU A 1 160 ? -11.130 6.812 -2.980 1.00 81.94 160 GLU A C 1
ATOM 1254 O O . GLU A 1 160 ? -10.348 6.029 -3.532 1.00 81.94 160 GLU A O 1
ATOM 1259 N N . GLU A 1 161 ? -10.887 7.388 -1.813 1.00 94.81 161 GLU A N 1
ATOM 1260 C CA . GLU A 1 161 ? -9.675 7.225 -1.030 1.00 94.81 161 GLU A CA 1
ATOM 1261 C C . GLU A 1 161 ? -9.767 5.951 -0.184 1.00 94.81 161 GLU A C 1
ATOM 1263 O O . GLU A 1 161 ? -10.851 5.521 0.215 1.00 94.81 161 GLU A O 1
ATOM 1268 N N . ILE A 1 162 ? -8.627 5.346 0.145 1.00 96.06 162 ILE A N 1
ATOM 1269 C CA . ILE A 1 162 ? -8.607 4.275 1.145 1.00 96.06 162 ILE A CA 1
ATOM 1270 C C . ILE A 1 162 ? -8.822 4.904 2.524 1.00 96.06 162 ILE A C 1
ATOM 1272 O O . ILE A 1 162 ? -7.989 5.684 2.986 1.00 96.06 162 ILE A O 1
ATOM 1276 N N . ALA A 1 163 ? -9.909 4.535 3.198 1.00 95.69 163 ALA A N 1
ATOM 1277 C CA . ALA A 1 163 ? -10.185 4.962 4.563 1.00 95.69 163 ALA A CA 1
ATOM 1278 C C . ALA A 1 163 ? -9.565 3.995 5.583 1.00 95.69 163 ALA A C 1
ATOM 1280 O O . ALA A 1 163 ? -10.008 2.856 5.736 1.00 95.69 163 ALA A O 1
ATOM 1281 N N . TRP A 1 164 ? -8.547 4.454 6.305 1.00 96.88 164 TRP A N 1
ATOM 1282 C CA . TRP A 1 164 ? -7.908 3.703 7.382 1.00 96.88 164 TRP A CA 1
ATOM 1283 C C . TRP A 1 164 ? -8.454 4.091 8.749 1.00 96.88 164 TRP A C 1
ATOM 1285 O O . TRP A 1 164 ? -8.813 5.236 9.001 1.00 96.88 164 TRP A O 1
ATOM 1295 N N . THR A 1 165 ? -8.442 3.124 9.658 1.00 95.81 165 THR A N 1
ATOM 1296 C CA . THR A 1 165 ? -8.690 3.315 11.091 1.00 95.81 165 THR A CA 1
ATOM 1297 C C . THR A 1 165 ? -7.512 2.736 11.864 1.00 95.81 165 THR A C 1
ATOM 1299 O O . THR A 1 165 ? -6.772 1.901 11.334 1.00 95.81 165 THR A O 1
ATOM 1302 N N . ALA A 1 166 ? -7.341 3.111 13.133 1.00 95.88 166 ALA A N 1
ATOM 1303 C CA . ALA A 1 166 ? -6.281 2.538 13.965 1.00 95.88 166 ALA A CA 1
ATOM 1304 C C . ALA A 1 166 ? -6.381 1.007 14.080 1.00 95.88 166 ALA A C 1
ATOM 1306 O O . ALA A 1 166 ? -5.369 0.312 13.976 1.00 95.88 166 ALA A O 1
ATOM 1307 N N . ALA A 1 167 ? -7.594 0.468 14.236 1.00 95.44 167 ALA A N 1
ATOM 1308 C CA . ALA A 1 167 ? -7.821 -0.974 14.305 1.00 95.44 167 ALA A CA 1
ATOM 1309 C C . ALA A 1 167 ? -7.488 -1.673 12.976 1.00 95.44 167 ALA A C 1
ATOM 1311 O O . ALA A 1 167 ? -6.769 -2.677 12.969 1.00 95.44 167 ALA A O 1
ATOM 1312 N N . ALA A 1 168 ? -7.943 -1.110 11.851 1.00 96.69 168 ALA A N 1
ATOM 1313 C CA . ALA A 1 168 ? -7.675 -1.655 10.525 1.00 96.69 168 ALA A CA 1
ATOM 1314 C C . ALA A 1 168 ? -6.184 -1.631 10.183 1.00 96.69 168 ALA A C 1
ATOM 1316 O O . ALA A 1 168 ? -5.652 -2.627 9.694 1.00 96.69 168 ALA A O 1
ATOM 1317 N N . LEU A 1 169 ? -5.493 -0.529 10.488 1.00 97.38 169 LEU A N 1
ATOM 1318 C CA . LEU A 1 169 ? -4.064 -0.380 10.228 1.00 97.38 169 LEU A CA 1
ATOM 1319 C C . LEU A 1 169 ? -3.227 -1.360 11.064 1.00 97.38 169 LEU A C 1
ATOM 1321 O O . LEU A 1 169 ? -2.332 -2.010 10.525 1.00 97.38 169 LEU A O 1
ATOM 1325 N N . ARG A 1 170 ? -3.539 -1.534 12.355 1.00 97.19 170 ARG A N 1
ATOM 1326 C CA . ARG A 1 170 ? -2.861 -2.533 13.203 1.00 97.19 170 ARG A CA 1
ATOM 1327 C C . ARG A 1 170 ? -3.086 -3.954 12.697 1.00 97.19 170 ARG A C 1
ATOM 1329 O O . ARG A 1 170 ? -2.123 -4.701 12.553 1.00 97.19 170 ARG A O 1
ATOM 1336 N N . SER A 1 171 ? -4.333 -4.307 12.379 1.00 97.38 171 SER A N 1
ATOM 1337 C CA . SER A 1 171 ? -4.682 -5.618 11.816 1.00 97.38 171 SER A CA 1
ATOM 1338 C C . SER A 1 171 ? -3.950 -5.878 10.495 1.00 97.38 171 SER A C 1
ATOM 1340 O O . SER A 1 171 ? -3.382 -6.953 10.288 1.00 97.38 171 SER A O 1
ATOM 1342 N N . PHE A 1 172 ? -3.887 -4.868 9.624 1.00 98.19 172 PHE A N 1
ATOM 1343 C CA . PHE A 1 172 ? -3.161 -4.943 8.363 1.00 98.19 172 PHE A CA 1
ATOM 1344 C C . PHE A 1 172 ? -1.659 -5.140 8.571 1.00 98.19 172 PHE A C 1
ATOM 1346 O O . PHE A 1 172 ? -1.056 -5.991 7.922 1.00 98.19 172 PHE A O 1
ATOM 1353 N N . TRP A 1 173 ? -1.050 -4.410 9.506 1.00 97.94 173 TRP A N 1
ATOM 1354 C CA . TRP A 1 173 ? 0.364 -4.570 9.835 1.00 97.94 173 TRP A CA 1
ATOM 1355 C C . TRP A 1 173 ? 0.681 -5.966 10.374 1.00 97.94 173 TRP A C 1
ATOM 1357 O O . TRP A 1 173 ? 1.626 -6.596 9.904 1.00 97.94 173 TRP A O 1
ATOM 1367 N N . SER A 1 174 ? -0.144 -6.501 11.280 1.00 97.56 174 SER A N 1
ATOM 1368 C CA . SER A 1 174 ? -0.018 -7.886 11.752 1.00 97.56 174 SER A CA 1
ATOM 1369 C C . SER A 1 174 ? -0.094 -8.889 10.599 1.00 97.56 174 SER A C 1
ATOM 1371 O O . SER A 1 174 ? 0.733 -9.795 10.522 1.00 97.56 174 SER A O 1
ATOM 1373 N N . PHE A 1 175 ? -1.021 -8.692 9.658 1.00 97.56 175 PHE A N 1
ATOM 1374 C CA . PHE A 1 175 ? -1.099 -9.504 8.443 1.00 97.56 175 PHE A CA 1
ATOM 1375 C C . PHE A 1 175 ? 0.178 -9.421 7.598 1.00 97.56 175 PHE A C 1
ATOM 1377 O O . PHE A 1 175 ? 0.672 -10.453 7.143 1.00 97.56 175 PHE A O 1
ATOM 1384 N N . LEU A 1 176 ? 0.735 -8.223 7.395 1.00 97.62 176 LEU A N 1
ATOM 1385 C CA . LEU A 1 176 ? 1.972 -8.054 6.632 1.00 97.62 176 LEU A CA 1
ATOM 1386 C C . LEU A 1 176 ? 3.152 -8.765 7.304 1.00 97.62 176 LEU A C 1
ATOM 1388 O O . LEU A 1 176 ? 3.944 -9.396 6.605 1.00 97.62 176 LEU A O 1
ATOM 1392 N N . ILE A 1 177 ? 3.251 -8.715 8.636 1.00 96.62 177 ILE A N 1
ATOM 1393 C CA . ILE A 1 177 ? 4.266 -9.459 9.398 1.00 96.62 177 ILE A CA 1
ATOM 1394 C C . ILE A 1 177 ? 4.111 -10.965 9.154 1.00 96.62 177 ILE A C 1
ATOM 1396 O O . ILE A 1 177 ? 5.084 -11.626 8.802 1.00 96.62 177 ILE A O 1
ATOM 1400 N N . SER A 1 178 ? 2.894 -11.508 9.239 1.00 95.12 178 SER A N 1
ATOM 1401 C CA . SER A 1 178 ? 2.661 -12.926 8.928 1.00 95.12 178 SER A CA 1
ATOM 1402 C C . SER A 1 178 ? 2.994 -13.268 7.469 1.00 95.12 178 SER A C 1
ATOM 1404 O O . SER A 1 178 ? 3.574 -14.314 7.187 1.00 95.12 178 SER A O 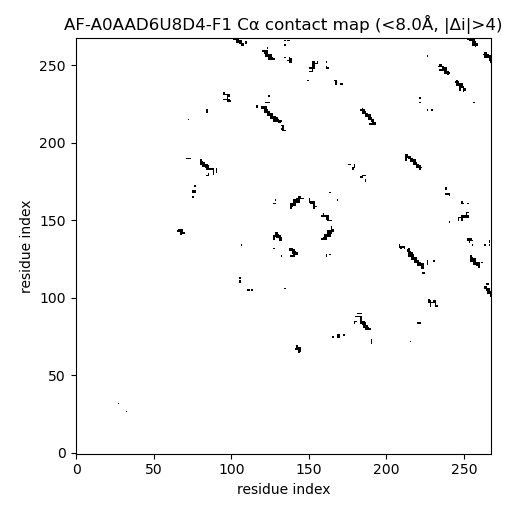1
ATOM 1406 N N . ALA A 1 179 ? 2.675 -12.380 6.523 1.00 93.50 179 ALA A N 1
ATOM 1407 C CA . ALA A 1 179 ? 3.000 -12.561 5.110 1.00 93.50 179 ALA A CA 1
ATOM 1408 C C . ALA A 1 179 ? 4.512 -12.516 4.838 1.00 93.50 179 ALA A C 1
ATOM 1410 O O . ALA A 1 179 ? 4.994 -13.229 3.955 1.00 93.50 179 ALA A O 1
ATOM 1411 N N . ARG A 1 180 ? 5.273 -11.715 5.594 1.00 93.94 180 ARG A N 1
ATOM 1412 C CA . ARG A 1 180 ? 6.741 -11.657 5.532 1.00 93.94 180 ARG A CA 1
ATOM 1413 C C . ARG A 1 180 ? 7.369 -13.022 5.763 1.00 93.94 180 ARG A C 1
ATOM 1415 O O . ARG A 1 180 ? 8.244 -13.412 4.988 1.00 93.94 180 ARG A O 1
ATOM 1422 N N . ASP A 1 181 ? 6.886 -13.751 6.759 1.00 89.12 181 ASP A N 1
ATOM 1423 C CA . ASP A 1 181 ? 7.432 -15.058 7.123 1.00 89.12 181 ASP A CA 1
ATOM 1424 C C . ASP A 1 181 ? 7.032 -16.166 6.134 1.00 89.12 181 ASP A C 1
ATOM 1426 O O . ASP A 1 181 ? 7.650 -17.223 6.104 1.00 89.12 181 ASP A O 1
ATOM 1430 N N . LEU A 1 182 ? 6.035 -15.929 5.278 1.00 88.69 182 LEU A N 1
ATOM 1431 C CA . LEU A 1 182 ? 5.601 -16.889 4.255 1.00 88.69 182 LEU A CA 1
ATOM 1432 C C . LEU A 1 182 ? 6.176 -16.592 2.865 1.00 88.69 182 LEU A C 1
ATOM 1434 O O . LEU A 1 182 ? 6.423 -17.511 2.083 1.00 88.69 182 LEU A O 1
ATOM 1438 N N . HIS A 1 183 ? 6.382 -15.315 2.542 1.00 87.62 183 HIS A N 1
ATOM 1439 C CA . HIS A 1 183 ? 6.710 -14.857 1.188 1.00 87.62 183 HIS A CA 1
ATOM 1440 C C . HIS A 1 183 ? 8.067 -14.158 1.072 1.00 87.62 183 HIS A C 1
ATOM 1442 O O . HIS A 1 183 ? 8.368 -13.616 0.010 1.00 87.62 183 HIS A O 1
ATOM 1448 N N . ALA A 1 184 ? 8.873 -14.155 2.138 1.00 91.88 184 ALA A N 1
ATOM 1449 C CA . ALA A 1 184 ? 10.161 -13.465 2.191 1.00 91.88 184 ALA A CA 1
ATOM 1450 C C . ALA A 1 184 ? 10.064 -12.001 1.717 1.00 91.88 184 ALA A C 1
ATOM 1452 O O . ALA A 1 184 ? 10.854 -11.530 0.896 1.00 91.88 184 ALA A O 1
ATOM 1453 N N . VAL A 1 185 ? 9.053 -11.282 2.216 1.00 95.25 185 VAL A N 1
ATOM 1454 C CA . VAL A 1 185 ? 8.886 -9.850 1.936 1.00 95.25 185 VAL A CA 1
ATOM 1455 C C . VAL A 1 185 ? 9.527 -9.000 3.030 1.00 95.25 185 VAL A C 1
ATOM 1457 O O . VAL A 1 185 ? 9.519 -9.361 4.202 1.00 95.25 185 VAL A O 1
ATOM 1460 N N . GLY A 1 186 ? 10.120 -7.871 2.651 1.00 97.31 186 GLY A N 1
ATOM 1461 C CA . GLY A 1 186 ? 10.534 -6.826 3.588 1.00 97.31 186 GLY A CA 1
ATOM 1462 C C . GLY A 1 186 ? 9.419 -5.802 3.770 1.00 97.31 186 GLY A C 1
ATOM 1463 O O . GLY A 1 186 ? 8.628 -5.587 2.854 1.00 97.31 186 GLY A O 1
ATOM 1464 N N . LEU A 1 187 ? 9.372 -5.136 4.917 1.00 98.12 187 LEU A N 1
ATOM 1465 C CA . LEU A 1 187 ? 8.368 -4.125 5.241 1.00 98.12 187 LEU A CA 1
ATOM 1466 C C . LEU A 1 187 ? 9.059 -2.856 5.738 1.00 98.12 187 LEU A C 1
ATOM 1468 O O . LEU A 1 187 ? 10.036 -2.934 6.482 1.00 98.12 187 LEU A O 1
ATOM 1472 N N . SER A 1 188 ? 8.550 -1.689 5.363 1.00 98.06 188 SER A N 1
ATOM 1473 C CA . SER A 1 188 ? 8.884 -0.441 6.048 1.00 98.06 188 SER A CA 1
ATOM 1474 C C . SER A 1 188 ? 7.685 0.493 6.116 1.00 98.06 188 SER A C 1
ATOM 1476 O O . SER A 1 188 ? 6.923 0.609 5.157 1.00 98.06 188 SER A O 1
ATOM 1478 N N . PHE A 1 189 ? 7.516 1.144 7.258 1.00 97.94 189 PHE A N 1
ATOM 1479 C CA . PHE A 1 189 ? 6.519 2.178 7.488 1.00 97.94 189 PHE A CA 1
ATOM 1480 C C . PHE A 1 189 ? 7.202 3.547 7.491 1.00 97.94 189 PHE A C 1
ATOM 1482 O O . PHE A 1 189 ? 8.197 3.752 8.184 1.00 97.94 189 PHE A O 1
ATOM 1489 N N . HIS A 1 190 ? 6.675 4.461 6.678 1.00 96.69 190 HIS A N 1
ATOM 1490 C CA . HIS A 1 190 ? 7.176 5.819 6.507 1.00 96.69 190 HIS A CA 1
ATOM 1491 C C . HIS A 1 190 ? 6.105 6.785 6.980 1.00 96.69 190 HIS A C 1
ATOM 1493 O O . HIS A 1 190 ? 5.007 6.813 6.420 1.00 96.69 190 HIS A O 1
ATOM 1499 N N . VAL A 1 191 ? 6.442 7.558 8.009 1.00 95.75 191 VAL A N 1
ATOM 1500 C CA . VAL A 1 191 ? 5.615 8.662 8.493 1.00 95.75 191 VAL A CA 1
ATOM 1501 C C . VAL A 1 191 ? 6.107 9.943 7.833 1.00 95.75 191 VAL A C 1
ATOM 1503 O O . VAL A 1 191 ? 7.315 10.172 7.734 1.00 95.75 191 VAL A O 1
ATOM 1506 N N . MET A 1 192 ? 5.173 10.771 7.386 1.00 91.38 192 MET A N 1
ATOM 1507 C CA . MET A 1 192 ? 5.418 12.113 6.898 1.00 91.38 192 MET A CA 1
ATOM 1508 C C . MET A 1 192 ? 6.199 12.888 7.959 1.00 91.38 192 MET A C 1
ATOM 1510 O O . MET A 1 192 ? 5.796 12.982 9.121 1.00 91.38 192 MET A O 1
ATOM 1514 N N . SER A 1 193 ? 7.335 13.452 7.557 1.00 81.00 193 SER A N 1
ATOM 1515 C CA . SER A 1 193 ? 8.017 14.417 8.407 1.00 81.00 193 SER A CA 1
ATOM 1516 C C . SER A 1 193 ? 7.142 15.664 8.469 1.00 81.00 193 SER A C 1
ATOM 1518 O O . SER A 1 193 ? 6.710 16.150 7.424 1.00 81.00 193 SER A O 1
ATOM 1520 N N . SER A 1 194 ? 6.864 16.162 9.675 1.00 74.00 194 SER A N 1
ATOM 1521 C CA . SER A 1 194 ? 6.129 17.410 9.909 1.00 74.00 194 SER A CA 1
ATOM 1522 C C . SER A 1 194 ? 6.975 18.612 9.478 1.00 74.00 194 SER A C 1
ATOM 1524 O O . SER A 1 194 ? 7.347 19.454 10.288 1.00 74.00 194 SER A O 1
ATOM 1526 N N . VAL A 1 195 ? 7.360 18.659 8.208 1.00 73.44 195 VAL A N 1
ATOM 1527 C CA . VAL A 1 195 ? 7.967 19.832 7.600 1.00 73.44 195 VAL A CA 1
ATOM 1528 C C . VAL A 1 195 ? 6.808 20.726 7.198 1.00 73.44 195 VAL A C 1
ATOM 1530 O O . VAL A 1 195 ? 5.997 20.351 6.350 1.00 73.44 195 VAL A O 1
ATOM 1533 N N . GLU A 1 196 ? 6.722 21.878 7.856 1.00 69.56 196 GLU A N 1
ATOM 1534 C CA . GLU A 1 196 ? 5.788 22.956 7.543 1.00 69.56 196 GLU A CA 1
ATOM 1535 C C . GLU A 1 196 ? 5.734 23.180 6.014 1.00 69.56 196 GLU A C 1
ATOM 1537 O O . GLU A 1 196 ? 6.746 23.547 5.408 1.00 69.56 196 GLU A O 1
ATOM 1542 N N . PRO A 1 197 ? 4.581 22.957 5.353 1.00 61.88 197 PRO A N 1
ATOM 1543 C CA . PRO A 1 197 ? 4.452 23.076 3.895 1.00 61.88 197 PRO A CA 1
ATOM 1544 C C . PRO A 1 197 ? 4.666 24.512 3.387 1.00 61.88 197 PRO A C 1
ATOM 1546 O O . PRO A 1 197 ? 4.849 24.733 2.187 1.00 61.88 197 PRO A O 1
ATOM 1549 N N . SER A 1 198 ? 4.690 25.473 4.310 1.00 63.81 198 SER A N 1
ATOM 1550 C CA . SER A 1 198 ? 4.843 26.910 4.110 1.00 63.81 198 SER A CA 1
ATOM 1551 C C . SER A 1 198 ? 6.081 27.294 3.284 1.00 63.81 198 SER A C 1
ATOM 1553 O O . SER A 1 198 ? 6.064 28.315 2.606 1.00 63.81 198 SER A O 1
ATOM 1555 N N . THR A 1 199 ? 7.138 26.474 3.258 1.00 60.62 199 THR A N 1
ATOM 1556 C CA . THR A 1 199 ? 8.370 26.784 2.501 1.00 60.62 199 THR A CA 1
ATOM 1557 C C . THR A 1 199 ? 8.386 26.261 1.062 1.00 60.62 199 THR A C 1
ATOM 1559 O O . THR A 1 199 ? 9.213 26.696 0.267 1.00 60.62 199 THR A O 1
ATOM 1562 N N . VAL A 1 200 ? 7.504 25.325 0.701 1.00 58.06 200 VAL A N 1
ATOM 1563 C CA . VAL A 1 200 ? 7.661 24.512 -0.526 1.00 58.06 200 VAL A CA 1
ATOM 1564 C C . VAL A 1 200 ? 6.686 24.908 -1.634 1.00 58.06 200 VAL A C 1
ATOM 1566 O O . VAL A 1 200 ? 6.933 24.641 -2.807 1.00 58.06 200 VAL A O 1
ATOM 1569 N N . LEU A 1 201 ? 5.588 25.580 -1.279 1.00 57.50 201 LEU A N 1
ATOM 1570 C CA . LEU A 1 201 ? 4.555 25.991 -2.235 1.00 57.50 201 LEU A CA 1
ATOM 1571 C C . LEU A 1 201 ? 4.894 27.284 -2.997 1.00 57.50 201 LEU A C 1
ATOM 1573 O O . LEU A 1 201 ? 4.200 27.615 -3.953 1.00 57.50 201 LEU A O 1
ATOM 1577 N N . SER A 1 202 ? 5.960 27.999 -2.621 1.00 53.28 202 SER A N 1
ATOM 1578 C CA . SER A 1 202 ? 6.264 29.321 -3.194 1.00 53.28 202 SER A CA 1
ATOM 1579 C C . SER A 1 202 ? 7.050 29.279 -4.519 1.00 53.28 202 SER A C 1
ATOM 1581 O O . SER A 1 202 ? 7.127 30.283 -5.219 1.00 53.28 202 SER A O 1
ATOM 1583 N N . SER A 1 203 ? 7.621 28.136 -4.919 1.00 54.31 203 SER A N 1
ATOM 1584 C CA . SER A 1 203 ? 8.603 28.086 -6.023 1.00 54.31 203 SER A CA 1
ATOM 1585 C C . SER A 1 203 ? 8.245 27.194 -7.219 1.00 54.31 203 SER A C 1
ATOM 1587 O O . SER A 1 203 ? 9.028 27.113 -8.168 1.00 54.31 203 SER A O 1
ATOM 1589 N N . HIS A 1 204 ? 7.062 26.570 -7.260 1.00 48.50 204 HIS A N 1
ATOM 1590 C CA . HIS A 1 204 ? 6.696 25.673 -8.363 1.00 48.50 204 HIS A CA 1
ATOM 1591 C C . HIS A 1 204 ? 5.301 25.963 -8.940 1.00 48.50 204 HIS A C 1
ATOM 1593 O O . HIS A 1 204 ? 4.316 25.334 -8.579 1.00 48.50 204 HIS A O 1
ATOM 1599 N N . GLN A 1 205 ? 5.237 26.869 -9.924 1.00 49.94 205 GLN A N 1
ATOM 1600 C CA . GLN A 1 205 ? 4.093 27.020 -10.846 1.00 49.94 205 GLN A CA 1
ATOM 1601 C C . GLN A 1 205 ? 4.022 25.918 -11.930 1.00 49.94 205 GLN A C 1
ATOM 1603 O O . GLN A 1 205 ? 3.221 26.000 -12.857 1.00 49.94 205 GLN A O 1
ATOM 1608 N N . GLY A 1 206 ? 4.843 24.871 -11.836 1.00 56.84 206 GLY A N 1
ATOM 1609 C CA . GLY A 1 206 ? 4.652 23.648 -12.614 1.00 56.84 206 GLY A CA 1
ATOM 1610 C C . GLY A 1 206 ? 3.816 22.662 -11.811 1.00 56.84 206 GLY A C 1
ATOM 1611 O O . GLY A 1 206 ? 3.956 22.613 -10.593 1.00 56.84 206 GLY A O 1
ATOM 1612 N N . ILE A 1 207 ? 2.987 21.855 -12.475 1.00 55.38 207 ILE A N 1
ATOM 1613 C CA . ILE A 1 207 ? 2.332 20.662 -11.909 1.00 55.38 207 ILE A CA 1
ATOM 1614 C C . ILE A 1 207 ? 3.441 19.663 -11.522 1.00 55.38 207 ILE A C 1
ATOM 1616 O O . ILE A 1 207 ? 3.740 18.703 -12.229 1.00 55.38 207 ILE A O 1
ATOM 1620 N N . GLY A 1 208 ? 4.162 19.978 -10.451 1.00 58.94 208 GLY A N 1
ATOM 1621 C CA . GLY A 1 208 ? 5.267 19.207 -9.924 1.00 58.94 208 GLY A CA 1
ATOM 1622 C C . GLY A 1 208 ? 4.693 18.056 -9.127 1.00 58.94 208 GLY A C 1
ATOM 1623 O O . GLY A 1 208 ? 3.904 18.254 -8.206 1.00 58.94 208 GLY A O 1
ATOM 1624 N N . THR A 1 209 ? 5.074 16.840 -9.494 1.00 69.50 209 THR A N 1
ATOM 1625 C CA . THR A 1 209 ? 4.789 15.642 -8.708 1.00 69.50 209 THR A CA 1
ATOM 1626 C C . THR A 1 209 ? 5.276 15.861 -7.275 1.00 69.50 209 THR A C 1
ATOM 1628 O O . THR A 1 209 ? 6.469 16.108 -7.074 1.00 69.50 209 THR A O 1
ATOM 1631 N N . LEU A 1 210 ? 4.377 15.787 -6.289 1.00 82.25 210 LEU A N 1
ATOM 1632 C CA . LEU A 1 210 ? 4.752 15.922 -4.880 1.00 82.25 210 LEU A CA 1
ATOM 1633 C C . LEU A 1 210 ? 5.828 14.874 -4.518 1.00 82.25 210 LEU A C 1
ATOM 1635 O O . LEU A 1 210 ? 5.836 13.764 -5.032 1.00 82.25 210 LEU A O 1
ATOM 1639 N N . PRO A 1 211 ? 6.800 15.165 -3.659 1.00 88.00 211 PRO A N 1
ATOM 1640 C CA . PRO A 1 211 ? 7.682 14.107 -3.177 1.00 88.00 211 PRO A CA 1
ATOM 1641 C C . PRO A 1 211 ? 6.919 13.051 -2.351 1.00 88.00 211 PRO A C 1
ATOM 1643 O O . PRO A 1 211 ? 5.980 13.360 -1.624 1.00 88.00 211 PRO A O 1
ATOM 1646 N N . LEU A 1 212 ? 7.347 11.784 -2.399 1.00 90.38 212 LEU A N 1
ATOM 1647 C CA . LEU A 1 212 ? 6.709 10.697 -1.631 1.00 90.38 212 LEU A CA 1
ATOM 1648 C C . LEU A 1 212 ? 6.706 10.951 -0.104 1.00 90.38 212 LEU A C 1
ATOM 1650 O O . LEU A 1 212 ? 5.875 10.401 0.616 1.00 90.38 212 LEU A O 1
ATOM 1654 N N . VAL A 1 213 ? 7.611 11.813 0.378 1.00 89.88 213 VAL A N 1
ATOM 1655 C CA . VAL A 1 213 ? 7.736 12.225 1.788 1.00 89.88 213 VAL A CA 1
ATOM 1656 C C . VAL A 1 213 ? 6.491 12.937 2.332 1.00 89.88 213 VAL A C 1
ATOM 1658 O O . VAL A 1 213 ? 6.311 12.967 3.543 1.00 89.88 213 VAL A O 1
ATOM 1661 N N . TYR A 1 214 ? 5.618 13.463 1.464 1.00 90.19 214 TYR A N 1
ATOM 1662 C CA . TYR A 1 214 ? 4.376 14.143 1.856 1.00 90.19 214 TYR A CA 1
ATOM 1663 C C . TYR A 1 214 ? 3.201 13.184 2.108 1.00 90.19 214 TYR A C 1
ATOM 1665 O O . TYR A 1 214 ? 2.059 13.620 2.222 1.00 90.19 214 TYR A O 1
ATOM 1673 N N . SER A 1 215 ? 3.458 11.876 2.166 1.00 94.06 215 SER A N 1
ATOM 1674 C CA . SER A 1 215 ? 2.429 10.866 2.412 1.00 94.06 215 SER A CA 1
ATOM 1675 C C . SER A 1 215 ? 2.900 9.835 3.428 1.00 94.06 215 SER A C 1
ATOM 1677 O O . SER A 1 215 ? 4.027 9.334 3.345 1.00 94.06 215 SER A O 1
ATOM 1679 N N . ASP A 1 216 ? 2.012 9.470 4.350 1.00 97.00 216 ASP A N 1
ATOM 1680 C CA . ASP A 1 216 ? 2.231 8.308 5.204 1.00 97.00 216 ASP A CA 1
ATOM 1681 C C . ASP A 1 216 ? 1.969 7.056 4.378 1.00 97.00 216 ASP A C 1
ATOM 1683 O O . ASP A 1 216 ? 0.917 6.925 3.744 1.00 97.00 216 ASP A O 1
ATOM 1687 N N . HIS A 1 217 ? 2.910 6.121 4.371 1.00 97.81 217 HIS A N 1
ATOM 1688 C CA . HIS A 1 217 ? 2.784 4.930 3.543 1.00 97.81 217 HIS A CA 1
ATOM 1689 C C . HIS A 1 217 ? 3.575 3.744 4.090 1.00 97.81 217 HIS A C 1
ATOM 1691 O O . HIS A 1 217 ? 4.541 3.880 4.841 1.00 97.81 217 HIS A O 1
ATOM 1697 N N . ILE A 1 218 ? 3.173 2.551 3.664 1.00 98.38 218 ILE A N 1
ATOM 1698 C CA . ILE A 1 218 ? 3.919 1.312 3.877 1.00 98.38 218 ILE A CA 1
ATOM 1699 C C . ILE A 1 218 ? 4.540 0.883 2.550 1.00 98.38 218 ILE A C 1
ATOM 1701 O O . ILE A 1 218 ? 3.867 0.867 1.517 1.00 98.38 218 ILE A O 1
ATOM 1705 N N . LYS A 1 219 ? 5.816 0.492 2.577 1.00 98.31 219 LYS A N 1
ATOM 1706 C CA . LYS A 1 219 ? 6.479 -0.211 1.477 1.00 98.31 219 LYS A CA 1
ATOM 1707 C C . LYS A 1 219 ? 6.569 -1.700 1.784 1.00 98.31 219 LYS A C 1
ATOM 1709 O O . LYS A 1 219 ? 7.066 -2.097 2.836 1.00 98.31 219 LYS A O 1
ATOM 1714 N N . VAL A 1 220 ? 6.136 -2.522 0.831 1.00 98.31 220 VAL A N 1
ATOM 1715 C CA . VAL A 1 220 ? 6.274 -3.986 0.872 1.00 98.31 220 VAL A CA 1
ATOM 1716 C C . VAL A 1 220 ? 7.290 -4.400 -0.182 1.00 98.31 220 VAL A C 1
ATOM 1718 O O . VAL A 1 220 ? 6.968 -4.445 -1.368 1.00 98.31 220 VAL A O 1
ATOM 1721 N N . TYR A 1 221 ? 8.520 -4.673 0.242 1.00 98.00 221 TYR A N 1
ATOM 1722 C CA . TYR A 1 221 ? 9.626 -5.079 -0.623 1.00 98.00 221 TYR A CA 1
ATOM 1723 C C . TYR A 1 221 ? 9.558 -6.565 -0.929 1.00 98.00 221 TYR A C 1
ATOM 1725 O O . TYR A 1 221 ? 9.394 -7.387 -0.033 1.00 98.00 221 TYR A O 1
ATOM 1733 N N . HIS A 1 222 ? 9.773 -6.933 -2.179 1.00 96.38 222 HIS A N 1
ATOM 1734 C CA . HIS A 1 222 ? 9.756 -8.324 -2.611 1.00 96.38 222 HIS A CA 1
ATOM 1735 C C . HIS A 1 222 ? 10.656 -8.508 -3.837 1.00 96.38 222 HIS A C 1
ATOM 1737 O O . HIS A 1 222 ? 11.118 -7.540 -4.446 1.00 96.38 222 HIS A O 1
ATOM 1743 N N . ASP A 1 223 ? 10.901 -9.761 -4.208 1.00 95.06 223 ASP A N 1
ATOM 1744 C CA . ASP A 1 223 ? 11.559 -10.086 -5.473 1.00 95.06 223 ASP A CA 1
ATOM 1745 C C . ASP A 1 223 ? 10.663 -9.673 -6.655 1.00 95.06 223 ASP A C 1
ATOM 1747 O O . ASP A 1 223 ? 9.436 -9.843 -6.613 1.00 95.06 223 ASP A O 1
ATOM 1751 N N . ALA A 1 224 ? 11.238 -9.091 -7.702 1.00 95.81 224 ALA A N 1
ATOM 1752 C CA . ALA A 1 224 ? 10.491 -8.521 -8.816 1.00 95.81 224 ALA A CA 1
ATOM 1753 C C . ALA A 1 224 ? 9.625 -9.555 -9.554 1.00 95.81 224 ALA A C 1
ATOM 1755 O O . ALA A 1 224 ? 8.537 -9.219 -10.030 1.00 95.81 224 ALA A O 1
ATOM 1756 N N . ALA A 1 225 ? 10.050 -10.822 -9.587 1.00 93.75 225 ALA A N 1
ATOM 1757 C CA . ALA A 1 225 ? 9.278 -11.927 -10.162 1.00 93.75 225 ALA A CA 1
ATOM 1758 C C . ALA A 1 225 ? 7.941 -12.186 -9.433 1.00 93.75 225 ALA A C 1
ATOM 1760 O O . ALA A 1 225 ? 7.036 -12.824 -9.977 1.00 93.75 225 ALA A O 1
ATOM 1761 N N . HIS A 1 226 ? 7.785 -11.685 -8.205 1.00 94.38 226 HIS A N 1
ATOM 1762 C CA . HIS A 1 226 ? 6.600 -11.890 -7.374 1.00 94.38 226 HIS A CA 1
ATOM 1763 C C . HIS A 1 226 ? 5.666 -10.677 -7.299 1.00 94.38 226 HIS A C 1
ATOM 1765 O O . HIS A 1 226 ? 4.609 -10.792 -6.676 1.00 94.38 226 HIS A O 1
ATOM 1771 N N . SER A 1 227 ? 5.972 -9.562 -7.985 1.00 96.00 227 SER A N 1
ATOM 1772 C CA . SER A 1 227 ? 5.186 -8.312 -7.948 1.00 96.00 227 SER A CA 1
ATOM 1773 C C . SER A 1 227 ? 3.679 -8.538 -7.996 1.00 96.00 227 SER A C 1
ATOM 1775 O O . SER A 1 227 ? 2.956 -8.121 -7.093 1.00 96.00 227 SER A O 1
ATOM 1777 N N . MET A 1 228 ? 3.193 -9.241 -9.020 1.00 96.38 228 MET A N 1
ATOM 1778 C CA . MET A 1 228 ? 1.752 -9.391 -9.225 1.00 96.38 228 MET A CA 1
ATOM 1779 C C . MET A 1 228 ? 1.110 -10.400 -8.268 1.00 96.38 228 MET A C 1
ATOM 1781 O O . MET A 1 228 ? -0.087 -10.309 -8.010 1.00 96.38 228 MET A O 1
ATOM 1785 N N . ARG A 1 229 ? 1.876 -11.339 -7.700 1.00 95.81 229 ARG A N 1
ATOM 1786 C CA . ARG A 1 229 ? 1.365 -12.257 -6.668 1.00 95.81 229 ARG A CA 1
ATOM 1787 C C . ARG A 1 229 ? 1.219 -11.541 -5.332 1.00 95.81 229 ARG A C 1
ATOM 1789 O O . ARG A 1 229 ? 0.165 -11.641 -4.714 1.00 95.81 229 ARG A O 1
ATOM 1796 N N . ILE A 1 230 ? 2.219 -10.745 -4.945 1.00 96.81 230 ILE A N 1
ATOM 1797 C CA . ILE A 1 230 ? 2.135 -9.884 -3.758 1.00 96.81 230 ILE A CA 1
ATOM 1798 C C . ILE A 1 230 ? 0.994 -8.876 -3.914 1.00 96.81 230 ILE A C 1
ATOM 1800 O O . ILE A 1 230 ? 0.207 -8.701 -2.990 1.00 96.81 230 ILE A O 1
ATOM 1804 N N . ARG A 1 231 ? 0.799 -8.296 -5.106 1.00 97.31 231 ARG A N 1
ATOM 1805 C CA . ARG A 1 231 ? -0.356 -7.424 -5.371 1.00 97.31 231 ARG A CA 1
ATOM 1806 C C . ARG A 1 231 ? -1.691 -8.117 -5.117 1.00 97.31 231 ARG A C 1
ATOM 1808 O O . ARG A 1 231 ? -2.599 -7.502 -4.558 1.00 97.31 231 ARG A O 1
ATOM 1815 N N . ASN A 1 232 ? -1.809 -9.379 -5.533 1.00 97.31 232 ASN A N 1
ATOM 1816 C CA . ASN A 1 232 ? -3.013 -10.171 -5.314 1.00 97.31 232 ASN A CA 1
ATOM 1817 C C . ASN A 1 232 ? -3.204 -10.495 -3.829 1.00 97.31 232 ASN A C 1
ATOM 1819 O O . ASN A 1 232 ? -4.318 -10.376 -3.334 1.00 97.31 232 ASN A O 1
ATOM 1823 N N . LEU A 1 233 ? -2.124 -10.829 -3.117 1.00 97.00 233 LEU A N 1
ATOM 1824 C CA . LEU A 1 233 ? -2.135 -11.056 -1.671 1.00 97.00 233 LEU A CA 1
ATOM 1825 C C . LEU A 1 233 ? -2.667 -9.826 -0.914 1.00 97.00 233 LEU A C 1
ATOM 1827 O O . LEU A 1 233 ? -3.573 -9.953 -0.095 1.00 97.00 233 LEU A O 1
ATOM 1831 N N . LEU A 1 234 ? -2.180 -8.629 -1.258 1.00 97.56 234 LEU A N 1
ATOM 1832 C CA . LEU A 1 234 ? -2.682 -7.364 -0.709 1.00 97.56 234 LEU A CA 1
ATOM 1833 C C . LEU A 1 234 ? -4.158 -7.129 -1.066 1.00 97.56 234 LEU A C 1
ATOM 1835 O O . LEU A 1 234 ? -4.933 -6.658 -0.244 1.00 97.56 234 LEU A O 1
ATOM 1839 N N . HIS A 1 235 ? -4.564 -7.475 -2.290 1.00 96.62 235 HIS A N 1
ATOM 1840 C CA . HIS A 1 235 ? -5.942 -7.302 -2.761 1.00 96.62 235 HIS A CA 1
ATOM 1841 C C . HIS A 1 235 ? -6.956 -8.207 -2.044 1.00 96.62 235 HIS A C 1
ATOM 1843 O O . HIS A 1 235 ? -8.113 -7.819 -1.869 1.00 96.62 235 HIS A O 1
ATOM 1849 N N . VAL A 1 236 ? -6.571 -9.438 -1.697 1.00 96.75 236 VAL A N 1
ATOM 1850 C CA . VAL A 1 236 ? -7.482 -10.403 -1.056 1.00 96.75 236 VAL A CA 1
ATOM 1851 C C . VAL A 1 236 ? -7.592 -10.221 0.454 1.00 96.75 236 VAL A C 1
ATOM 1853 O O . VAL A 1 236 ? -8.533 -10.764 1.035 1.00 96.75 236 VAL A O 1
ATOM 1856 N N . TRP A 1 237 ? -6.679 -9.462 1.068 1.00 97.56 237 TRP A N 1
ATOM 1857 C CA . TRP A 1 237 ? -6.742 -9.137 2.488 1.00 97.56 237 TRP A CA 1
ATOM 1858 C C . TRP A 1 237 ? -8.067 -8.450 2.849 1.00 97.56 237 TRP A C 1
ATOM 1860 O O . TRP A 1 237 ? -8.619 -7.661 2.074 1.00 97.56 237 TRP A O 1
ATOM 1870 N N . ALA A 1 238 ? -8.582 -8.775 4.033 1.00 97.69 238 ALA A N 1
ATOM 1871 C CA . ALA A 1 238 ? -9.788 -8.187 4.588 1.00 97.69 238 ALA A CA 1
ATOM 1872 C C . ALA A 1 238 ? -9.593 -7.882 6.075 1.00 97.69 238 ALA A C 1
ATOM 1874 O O . ALA A 1 238 ? -8.992 -8.673 6.799 1.00 97.69 238 ALA A O 1
ATOM 1875 N N . PHE A 1 239 ? -10.134 -6.749 6.504 1.00 97.25 239 PHE A N 1
ATOM 1876 C CA . PHE A 1 239 ? -10.259 -6.348 7.895 1.00 97.25 239 PHE A CA 1
ATOM 1877 C C . PHE A 1 239 ? -11.555 -6.907 8.496 1.00 97.25 239 PHE A C 1
ATOM 1879 O O . PHE A 1 239 ? -12.583 -6.935 7.821 1.00 97.25 239 PHE A O 1
ATOM 1886 N N . GLU A 1 240 ? -11.508 -7.329 9.758 1.00 96.81 240 GLU A N 1
ATOM 1887 C CA . GLU A 1 240 ? -12.640 -7.896 10.497 1.00 96.81 240 GLU A CA 1
ATOM 1888 C C . GLU A 1 240 ? -12.801 -7.134 11.826 1.00 96.81 240 GLU A C 1
ATOM 1890 O O . GLU A 1 240 ? -12.025 -7.378 12.750 1.00 96.81 240 GLU A O 1
ATOM 1895 N N . PRO A 1 241 ? -13.757 -6.188 11.941 1.00 92.62 241 PRO A N 1
ATOM 1896 C CA . PRO A 1 241 ? -13.890 -5.325 13.119 1.00 92.62 241 PRO A CA 1
ATOM 1897 C C . PRO A 1 241 ? -14.493 -6.017 14.356 1.00 92.62 241 PRO A C 1
ATOM 1899 O O . PRO A 1 241 ? -14.433 -5.444 15.437 1.00 92.62 241 PRO A O 1
ATOM 1902 N N . GLY A 1 242 ? -15.042 -7.231 14.223 1.00 88.50 242 GLY A N 1
ATOM 1903 C CA . GLY A 1 242 ? -15.613 -8.006 15.337 1.00 88.50 242 GLY A CA 1
ATOM 1904 C C . GLY A 1 242 ? -16.960 -8.663 15.024 1.00 88.50 242 GLY A C 1
ATOM 1905 O O . GLY A 1 242 ? -17.243 -9.741 15.535 1.00 88.50 242 GLY A O 1
ATOM 1906 N N . ASP A 1 243 ? -17.735 -8.102 14.093 1.00 88.75 243 ASP A N 1
ATOM 1907 C CA . ASP A 1 243 ? -19.102 -8.562 13.776 1.00 88.75 243 ASP A CA 1
ATOM 1908 C C . ASP A 1 243 ? -19.156 -9.683 12.719 1.00 88.75 243 ASP A C 1
ATOM 1910 O O . ASP A 1 243 ? -20.174 -9.910 12.066 1.00 88.75 243 ASP A O 1
ATOM 1914 N N . GLY A 1 244 ? -18.024 -10.342 12.452 1.00 91.94 244 GLY A N 1
ATOM 1915 C CA . GLY A 1 244 ? -17.880 -11.323 11.366 1.00 91.94 244 GLY A CA 1
ATOM 1916 C C . GLY A 1 244 ? -17.920 -10.730 9.947 1.00 91.94 244 GLY A C 1
ATOM 1917 O O . GLY A 1 244 ? -17.724 -11.456 8.968 1.00 91.94 244 GLY A O 1
ATOM 1918 N N . VAL A 1 245 ? -18.133 -9.418 9.806 1.00 94.31 245 VAL A N 1
ATOM 1919 C CA . VAL A 1 245 ? -18.111 -8.713 8.518 1.00 94.31 245 VAL A CA 1
ATOM 1920 C C . VAL A 1 245 ? -16.669 -8.537 8.040 1.00 94.31 245 VAL A C 1
ATOM 1922 O O . VAL A 1 245 ? -15.839 -7.952 8.729 1.00 94.31 245 VAL A O 1
ATOM 1925 N N . LYS A 1 246 ? -16.371 -9.012 6.826 1.00 96.44 246 LYS A N 1
ATOM 1926 C CA . LYS A 1 246 ? -15.051 -8.867 6.192 1.00 96.44 246 LYS A CA 1
ATOM 1927 C C . LYS A 1 246 ? -15.029 -7.669 5.248 1.00 96.44 246 LYS A C 1
ATOM 1929 O O . LYS A 1 246 ? -15.716 -7.670 4.226 1.00 96.44 246 LYS A O 1
ATOM 1934 N N . ILE A 1 247 ? -14.168 -6.697 5.522 1.00 96.06 247 ILE A N 1
ATOM 1935 C CA . ILE A 1 247 ? -14.022 -5.468 4.737 1.00 96.06 247 ILE A CA 1
ATOM 1936 C C . ILE A 1 247 ? -12.712 -5.512 3.953 1.00 96.06 247 ILE A C 1
ATOM 1938 O O . ILE A 1 247 ? -11.623 -5.469 4.518 1.00 96.06 247 ILE A O 1
ATOM 1942 N N . ARG A 1 248 ? -12.785 -5.561 2.621 1.00 96.56 248 ARG A N 1
ATOM 1943 C CA . ARG A 1 248 ? -11.588 -5.532 1.762 1.00 96.56 248 AR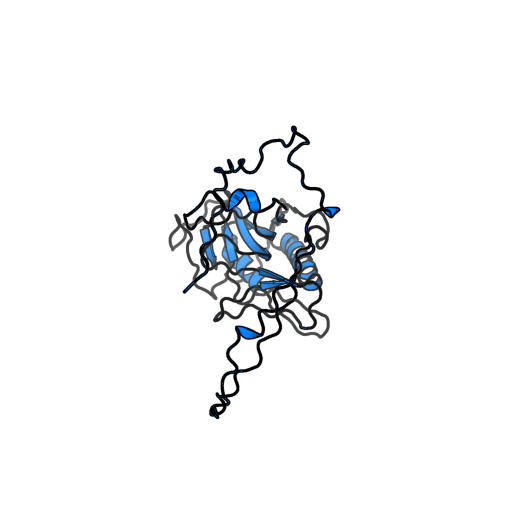G A CA 1
ATOM 1944 C C . ARG A 1 248 ? -11.175 -4.099 1.438 1.00 96.56 248 ARG A C 1
ATOM 1946 O O . ARG A 1 248 ? -11.440 -3.642 0.333 1.00 96.56 248 ARG A O 1
ATOM 1953 N N . LEU A 1 249 ? -10.508 -3.416 2.366 1.00 96.12 249 LEU A N 1
ATOM 1954 C CA . LEU A 1 249 ? -10.127 -1.997 2.219 1.00 96.12 249 LEU A CA 1
ATOM 1955 C C . LEU A 1 249 ? -9.297 -1.689 0.969 1.00 96.12 249 LEU A C 1
ATOM 1957 O O . LEU A 1 249 ? -9.403 -0.611 0.401 1.00 96.12 249 LEU A O 1
ATOM 1961 N N . LEU A 1 250 ? -8.497 -2.648 0.500 1.00 96.56 250 LEU A N 1
ATOM 1962 C CA . LEU A 1 250 ? -7.673 -2.487 -0.702 1.00 96.56 250 LEU A CA 1
ATOM 1963 C C . LEU A 1 250 ? -8.378 -2.947 -1.989 1.00 96.56 250 LEU A C 1
ATOM 1965 O O . LEU A 1 250 ? -7.774 -2.952 -3.068 1.00 96.56 250 LEU A O 1
ATOM 1969 N N . LYS A 1 251 ? -9.651 -3.355 -1.916 1.00 95.12 251 LYS A N 1
ATOM 1970 C CA . LYS A 1 251 ? -10.431 -3.743 -3.094 1.00 95.12 251 LYS A CA 1
ATOM 1971 C C . LYS A 1 251 ? -10.650 -2.512 -3.960 1.00 95.12 251 LYS A C 1
ATOM 1973 O O . LYS A 1 251 ? -11.291 -1.565 -3.543 1.00 95.12 251 LYS A O 1
ATOM 1978 N N . GLY A 1 252 ? -10.162 -2.567 -5.195 1.00 93.62 252 GLY A N 1
ATOM 1979 C CA . GLY A 1 252 ? -10.320 -1.461 -6.139 1.00 93.62 252 GLY A CA 1
ATOM 1980 C C . GLY A 1 252 ? -9.244 -0.383 -6.012 1.00 93.62 252 GLY A C 1
ATOM 1981 O O . GLY A 1 252 ? -9.058 0.354 -6.981 1.00 93.62 252 GLY A O 1
ATOM 1982 N N . ALA A 1 253 ? -8.470 -0.365 -4.924 1.00 95.81 253 ALA A N 1
ATOM 1983 C CA . ALA A 1 253 ? -7.321 0.520 -4.782 1.00 95.81 253 ALA A CA 1
ATOM 1984 C C . ALA A 1 253 ? -6.327 0.325 -5.935 1.00 95.81 253 ALA A C 1
ATOM 1986 O O . ALA A 1 253 ? -6.150 -0.789 -6.432 1.00 95.81 253 ALA A O 1
ATOM 1987 N N . ARG A 1 254 ? -5.685 1.409 -6.358 1.00 96.00 254 ARG A N 1
ATOM 1988 C CA . ARG A 1 254 ? -4.614 1.449 -7.353 1.00 96.00 254 ARG A CA 1
ATOM 1989 C C . ARG A 1 254 ? -3.307 1.749 -6.630 1.00 96.00 254 ARG A C 1
ATOM 1991 O O . ARG A 1 254 ? -3.076 2.879 -6.207 1.00 96.00 254 ARG A O 1
ATOM 1998 N N . LEU A 1 255 ? -2.485 0.720 -6.453 1.00 97.62 255 LEU A N 1
ATOM 1999 C CA . LEU A 1 255 ? -1.218 0.806 -5.730 1.00 97.62 255 LEU A CA 1
ATOM 2000 C C . LEU A 1 255 ? -0.075 1.068 -6.705 1.00 97.62 255 LEU A C 1
ATOM 2002 O O . LEU A 1 255 ? -0.167 0.718 -7.883 1.00 97.62 255 LEU A O 1
ATOM 2006 N N . VAL A 1 256 ? 1.014 1.648 -6.210 1.00 98.00 256 VAL A N 1
ATOM 2007 C CA . VAL A 1 256 ? 2.193 1.962 -7.025 1.00 98.00 256 VAL A CA 1
ATOM 2008 C C . VAL A 1 256 ? 3.266 0.906 -6.806 1.00 98.00 256 VAL A C 1
ATOM 2010 O O . VAL A 1 256 ? 3.600 0.586 -5.666 1.00 98.00 256 VAL A O 1
ATOM 2013 N N . LEU A 1 257 ? 3.818 0.379 -7.897 1.00 98.25 257 LEU A N 1
ATOM 2014 C CA . LEU A 1 257 ? 4.988 -0.493 -7.879 1.00 98.25 257 LEU A CA 1
ATOM 2015 C C . LEU A 1 257 ? 6.240 0.339 -8.150 1.00 98.25 257 LEU A C 1
ATOM 2017 O O . LEU A 1 257 ? 6.312 1.008 -9.178 1.00 98.25 257 LEU A O 1
ATOM 2021 N N . LEU A 1 258 ? 7.231 0.251 -7.270 1.00 97.75 258 LEU A N 1
ATOM 2022 C CA . LEU A 1 258 ? 8.527 0.909 -7.411 1.00 97.75 258 LEU A CA 1
ATOM 2023 C C . LEU A 1 258 ? 9.632 -0.082 -7.784 1.00 97.75 258 LEU A C 1
ATOM 2025 O O . LEU A 1 258 ? 9.577 -1.257 -7.402 1.00 97.75 258 LEU A O 1
ATOM 2029 N N . ASP A 1 259 ? 10.656 0.413 -8.474 1.00 96.62 259 ASP A N 1
ATOM 2030 C CA . ASP A 1 259 ? 11.933 -0.272 -8.668 1.00 96.62 259 ASP A CA 1
ATOM 2031 C C . ASP A 1 259 ? 12.841 -0.181 -7.424 1.00 96.62 259 ASP A C 1
ATOM 2033 O O . ASP A 1 259 ? 12.494 0.406 -6.393 1.00 96.62 259 ASP A O 1
ATOM 2037 N N . GLU A 1 260 ? 14.029 -0.775 -7.518 1.00 94.94 260 GLU A N 1
ATOM 2038 C CA . GLU A 1 260 ? 15.057 -0.757 -6.469 1.00 94.94 260 GLU A CA 1
ATOM 2039 C C . GLU A 1 260 ? 15.596 0.648 -6.146 1.00 94.94 260 GLU A C 1
ATOM 2041 O O . GLU A 1 260 ? 16.145 0.869 -5.069 1.00 94.94 260 GLU A O 1
ATOM 2046 N N . ARG A 1 261 ? 15.400 1.618 -7.047 1.00 94.94 261 ARG A N 1
ATOM 2047 C CA . ARG A 1 261 ? 15.790 3.026 -6.895 1.00 94.94 261 ARG A CA 1
ATOM 2048 C C . ARG A 1 261 ? 14.622 3.901 -6.434 1.00 94.94 261 ARG A C 1
ATOM 2050 O O . ARG A 1 261 ? 14.723 5.124 -6.475 1.00 94.94 261 ARG A O 1
ATOM 2057 N N . SER A 1 262 ? 13.521 3.293 -5.981 1.00 95.44 262 SER A N 1
ATOM 2058 C CA . SER A 1 262 ? 12.278 3.973 -5.594 1.00 95.44 262 SER A CA 1
ATOM 2059 C C . SER A 1 262 ? 11.625 4.797 -6.717 1.00 95.44 262 SER A C 1
ATOM 2061 O O . SER A 1 262 ? 10.877 5.732 -6.432 1.00 95.44 262 SER A O 1
ATOM 2063 N N . LYS A 1 263 ? 11.858 4.452 -7.988 1.00 95.56 263 LYS A N 1
ATOM 2064 C CA . LYS A 1 263 ? 11.153 5.040 -9.134 1.00 95.56 263 LYS A CA 1
ATOM 2065 C C . LYS A 1 263 ? 9.895 4.244 -9.452 1.00 95.56 263 LYS A C 1
ATOM 2067 O O . LYS A 1 263 ? 9.897 3.017 -9.384 1.00 95.56 263 LYS A O 1
ATOM 2072 N N . GLY A 1 264 ? 8.821 4.945 -9.805 1.00 96.62 264 GLY A N 1
ATOM 2073 C CA . GLY A 1 264 ? 7.560 4.321 -10.203 1.00 96.62 264 GLY A CA 1
ATOM 2074 C C . GLY A 1 264 ? 7.701 3.520 -11.495 1.00 96.62 264 GLY A C 1
ATOM 2075 O O . GLY A 1 264 ? 8.173 4.046 -12.495 1.00 96.62 264 GLY A O 1
ATOM 2076 N N . ILE A 1 265 ? 7.264 2.261 -11.472 1.00 97.19 265 ILE A N 1
ATOM 2077 C CA . ILE A 1 265 ? 7.203 1.368 -12.636 1.00 97.19 265 ILE A CA 1
ATOM 2078 C C . ILE A 1 265 ? 5.791 1.351 -13.216 1.00 97.19 265 ILE A C 1
ATOM 2080 O O . ILE A 1 265 ? 5.607 1.490 -14.424 1.00 97.19 265 ILE A O 1
ATOM 2084 N N . LEU A 1 266 ? 4.790 1.115 -12.365 1.00 97.75 266 LEU A N 1
ATOM 2085 C CA . LEU A 1 266 ? 3.388 1.046 -12.766 1.00 97.75 266 LEU A CA 1
ATOM 2086 C C . LEU A 1 266 ? 2.434 1.359 -11.608 1.00 97.75 266 LEU A C 1
ATOM 2088 O O . LEU A 1 266 ? 2.819 1.312 -10.439 1.00 97.75 266 LEU A O 1
ATOM 2092 N N . VAL A 1 267 ? 1.171 1.583 -11.957 1.00 97.38 267 VAL A N 1
ATOM 2093 C CA . VAL A 1 267 ? 0.019 1.646 -11.053 1.00 97.38 267 VAL A CA 1
ATOM 2094 C C . VAL A 1 267 ? -0.924 0.471 -11.345 1.00 97.38 267 VAL A C 1
ATOM 2096 O O . VAL A 1 267 ? -1.280 0.252 -12.507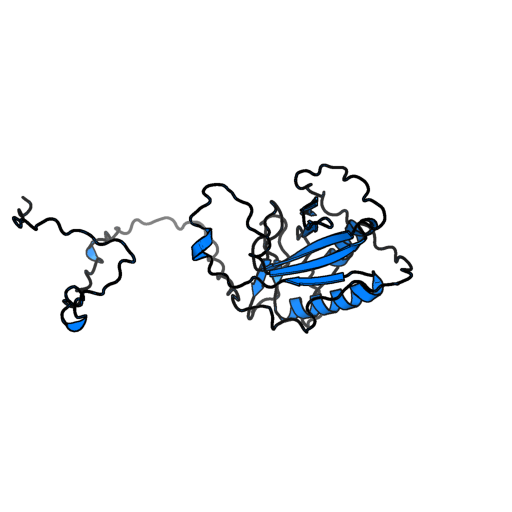 1.00 97.38 267 VAL A O 1
ATOM 2099 N N . SER A 1 268 ? -1.346 -0.297 -10.327 1.00 95.06 268 SER A N 1
ATOM 2100 C CA . SER A 1 268 ? -2.211 -1.488 -10.492 1.00 95.06 268 SER A CA 1
ATOM 2101 C C . SER A 1 268 ? -3.214 -1.742 -9.373 1.00 95.06 268 SER A C 1
ATOM 2103 O O . SER A 1 268 ? -2.917 -1.504 -8.184 1.00 95.06 268 SER A O 1
#

Sequence (268 aa):
SPPRSNTERAPLNLLEWNESLDSREDAFDTDELEEFKSTDFGFLIPRATKRSLSEPPDEPPPSKRRKLDMASLGGILPQPHALPSPASISTKTQSVPAYSRKKPIPIAPHALPILPPPPYSRRSWVIPLRGVLPWEHATSAVFLLDPTDPPEPPDPKTHEEIAWTAAALRSFWSFLISARDLHAVGLSFHVMSSVEPSTVLSSHQGIGTLPLVYSDHIKVYHDAAHSMRIRNLLHVWAFEPGDGVKIRLLKGARLVLLDERSKGILVS